Protein AF-A0AAU0MMC9-F1 (afdb_monomer_lite)

Secondary structure (DSSP, 8-state):
--SSHHHHHHHHHHHHHHHHHHHHHHHHHHHHH--TTHHHHHHHHHHHHHHHHHHHHHHHHHHHHHHHTHHHHHHHHHHHHHHHHHHHHHH---SS-GGGPPPP-HHHHHHHHHHHTT-HHHHHHHHHHHHHHHTTS-PPPPS--TTPEEEEEE-S-TTHHHHHHHHHHHHHHHH---EEEEEE-S-TTSPPPHHHHHHHHHH-SEEEEEEE-SHHHHHHHHHHHHHHHHTT--EEEEEEGGGHHHHHHHHHHTT-TT---EEEPSPSTTS-HHHHHHHHHHHHHHHHHHHT-----

Sequence (297 aa):
MAPNLHLMVFGRVLQGLGTAAGVVVVRAIVADVGVGPQIPRAYSLLIGTLAVGPLLASLSGTVLLQASGWHAILVGTVVASAGYLVLSLLAIPESLPPERRAPFRLFAMVSAYGRLLRDPVYVAFVLTMAFVFAGLTISPRPVTLTGLTVGLLDNTKPNSTLLLDEIAADLARDYGIGEVKHYVKDYFGTPVKDELFRQIVSEVDIVITAVGDCGSCSAATVADGIMFERAGIPAVSITSNSFAMSGQAMASVQGFPGFQFVMVQHPVASLDAEHIRGRADQAVPEALRILGVTETV

InterPro domains:
  IPR036259 MFS transporter superfamily [SSF103473] (2-137)
  IPR049831 UGSC-motif contining selenoprotein [NF041046] (147-291)
  IPR057767 UGSC-like domain [PF24696] (136-292)

Structure (mmCIF, N/CA/C/O backbone):
data_AF-A0AAU0MMC9-F1
#
_entry.id   AF-A0AAU0MMC9-F1
#
loop_
_atom_site.group_PDB
_atom_site.id
_atom_site.type_symbol
_atom_site.label_atom_id
_atom_site.label_alt_id
_atom_site.label_comp_id
_atom_site.label_asym_id
_atom_site.label_entity_id
_atom_site.label_seq_id
_atom_site.pdbx_PDB_ins_code
_atom_site.Cartn_x
_atom_site.Cartn_y
_atom_site.Cartn_z
_atom_site.occupancy
_atom_site.B_iso_or_equiv
_atom_site.auth_seq_id
_atom_site.auth_comp_id
_atom_site.auth_asym_id
_atom_site.auth_atom_id
_atom_site.pdbx_PDB_model_num
ATOM 1 N N . MET A 1 1 ? 0.067 28.122 -27.079 1.00 56.59 1 MET A N 1
ATOM 2 C CA . MET A 1 1 ? -0.924 27.826 -26.019 1.00 56.59 1 MET A CA 1
ATOM 3 C C . MET A 1 1 ? -1.955 26.864 -26.585 1.00 56.59 1 MET A C 1
ATOM 5 O O . MET A 1 1 ? -2.304 27.022 -27.747 1.00 56.59 1 MET A O 1
ATOM 9 N N . ALA A 1 2 ? -2.390 25.860 -25.820 1.00 70.00 2 ALA A N 1
ATOM 10 C CA . ALA A 1 2 ? -3.467 24.967 -26.245 1.00 70.00 2 ALA A CA 1
ATOM 11 C C . ALA A 1 2 ? -4.816 25.631 -25.911 1.00 70.00 2 ALA A C 1
ATOM 13 O O . ALA A 1 2 ? -5.077 25.856 -24.733 1.00 70.00 2 ALA A O 1
ATOM 14 N N . PRO A 1 3 ? -5.654 25.983 -26.903 1.00 79.19 3 PRO A N 1
ATOM 15 C CA . PRO A 1 3 ? -6.898 26.712 -26.658 1.00 79.19 3 PRO A CA 1
ATOM 16 C C . PRO A 1 3 ? -8.021 25.814 -26.115 1.00 79.19 3 PRO A C 1
ATOM 18 O O . PRO A 1 3 ? -9.076 26.314 -25.745 1.00 79.19 3 PRO A O 1
ATOM 21 N N . ASN A 1 4 ? -7.822 24.491 -26.081 1.00 88.94 4 ASN A N 1
ATOM 22 C CA . ASN A 1 4 ? -8.784 23.525 -25.561 1.00 88.94 4 ASN A CA 1
ATOM 23 C C . ASN A 1 4 ? -8.085 22.284 -24.974 1.00 88.94 4 ASN A C 1
ATOM 25 O O . ASN A 1 4 ? -6.922 21.994 -25.274 1.00 88.94 4 ASN A O 1
ATOM 29 N N . LEU A 1 5 ? -8.825 21.542 -24.143 1.00 87.81 5 LEU A N 1
ATOM 30 C CA . LEU A 1 5 ? -8.353 20.339 -23.453 1.00 87.81 5 LEU A CA 1
ATOM 31 C C . LEU A 1 5 ? -7.911 19.236 -24.427 1.00 87.81 5 LEU A C 1
ATOM 33 O O . LEU A 1 5 ? -6.904 18.576 -24.182 1.00 87.81 5 LEU A O 1
ATOM 37 N N . HIS A 1 6 ? -8.613 19.058 -25.548 1.00 91.44 6 HIS A N 1
ATOM 38 C CA . HIS A 1 6 ? -8.291 18.017 -26.528 1.00 91.44 6 HIS A CA 1
ATOM 39 C C . HIS A 1 6 ? -6.883 18.182 -27.108 1.00 91.44 6 HIS A C 1
ATOM 41 O O . HIS A 1 6 ? -6.137 17.207 -27.187 1.00 91.44 6 HIS A O 1
ATOM 47 N N . LEU A 1 7 ? -6.479 19.413 -27.443 1.00 89.69 7 LEU A N 1
ATOM 48 C CA . LEU A 1 7 ? -5.129 19.678 -27.938 1.00 89.69 7 LEU A CA 1
ATOM 49 C C . LEU A 1 7 ? -4.066 19.459 -26.850 1.00 89.69 7 LEU A C 1
ATOM 51 O O . LEU A 1 7 ? -2.967 18.990 -27.147 1.00 89.69 7 LEU A O 1
ATOM 55 N N . MET A 1 8 ? -4.391 19.748 -25.586 1.00 85.62 8 MET A N 1
ATOM 56 C CA . MET A 1 8 ? -3.502 19.468 -24.455 1.00 85.62 8 MET A CA 1
ATOM 57 C C . MET A 1 8 ? -3.300 17.959 -24.257 1.00 85.62 8 MET A C 1
ATOM 59 O O . MET A 1 8 ? -2.163 17.512 -24.117 1.00 85.62 8 MET A O 1
ATOM 63 N N . VAL A 1 9 ? -4.377 17.170 -24.299 1.00 90.06 9 VAL A N 1
ATOM 64 C CA . VAL A 1 9 ? -4.322 15.701 -24.205 1.00 90.06 9 VAL A CA 1
ATOM 65 C C . VAL A 1 9 ? -3.535 15.118 -25.376 1.00 90.06 9 VAL A C 1
ATOM 67 O O . VAL A 1 9 ? -2.622 14.324 -25.162 1.00 90.06 9 VAL A O 1
ATOM 70 N N . PHE A 1 10 ? -3.814 15.562 -26.602 1.00 92.56 10 PHE A N 1
ATOM 71 C CA . PHE A 1 10 ? -3.069 15.136 -27.786 1.00 92.56 10 PHE A CA 1
ATOM 72 C C . PHE A 1 10 ? -1.565 15.424 -27.655 1.00 92.56 10 PHE A C 1
ATOM 74 O O . PHE A 1 10 ? -0.734 14.550 -27.902 1.00 92.56 10 PHE A O 1
ATOM 81 N N . GLY A 1 11 ? -1.198 16.617 -27.174 1.00 89.75 11 GLY A N 1
ATOM 82 C CA . GLY A 1 11 ? 0.196 16.967 -26.900 1.00 89.75 11 GLY A CA 1
ATOM 83 C C . GLY A 1 11 ? 0.857 16.057 -25.858 1.00 89.75 11 GLY A C 1
ATOM 84 O O . GLY A 1 11 ? 2.023 15.698 -26.013 1.00 89.75 11 GLY A O 1
ATOM 85 N N . ARG A 1 12 ? 0.122 15.628 -24.825 1.00 88.75 12 ARG A N 1
ATOM 86 C CA . ARG A 1 12 ? 0.619 14.669 -23.822 1.00 88.75 12 ARG A CA 1
ATOM 87 C C . ARG A 1 12 ? 0.838 13.277 -24.407 1.00 88.75 12 ARG A C 1
ATOM 89 O O . ARG A 1 12 ? 1.840 12.650 -24.078 1.00 88.75 12 ARG A O 1
ATOM 96 N N . VAL A 1 13 ? -0.039 12.824 -25.303 1.00 93.44 13 VAL A N 1
ATOM 97 C CA . VAL A 1 13 ? 0.143 11.555 -26.028 1.00 93.44 13 VAL A CA 1
ATOM 98 C C . VAL A 1 13 ? 1.432 11.592 -26.849 1.00 93.44 13 VAL A C 1
ATOM 100 O O . VAL A 1 13 ? 2.243 10.672 -26.755 1.00 93.44 13 VAL A O 1
ATOM 103 N N . LEU A 1 14 ? 1.673 12.676 -27.592 1.00 91.94 14 LEU A N 1
ATOM 104 C CA . LEU A 1 14 ? 2.907 12.835 -28.369 1.00 91.94 14 LEU A CA 1
ATOM 105 C C . LEU A 1 14 ? 4.163 12.863 -27.487 1.00 91.94 14 LEU A C 1
ATOM 107 O O . LEU A 1 14 ? 5.159 12.226 -27.827 1.00 91.94 14 LEU A O 1
ATOM 111 N N . GLN A 1 15 ? 4.115 13.551 -26.343 1.00 89.81 15 GLN A N 1
ATOM 112 C CA . GLN A 1 15 ? 5.215 13.542 -25.370 1.00 89.81 15 GLN A CA 1
ATOM 113 C C . GLN A 1 15 ? 5.493 12.121 -24.861 1.00 89.81 15 GLN A C 1
ATOM 115 O O . GLN A 1 15 ? 6.645 11.692 -24.852 1.00 89.81 15 GLN A O 1
ATOM 120 N N . GLY A 1 16 ? 4.443 11.370 -24.514 1.00 89.50 16 GLY A N 1
ATOM 121 C CA . GLY A 1 16 ? 4.560 9.983 -24.067 1.00 89.50 16 GLY A CA 1
ATOM 122 C C . GLY A 1 16 ? 5.186 9.063 -25.119 1.00 89.50 16 GLY A C 1
ATOM 123 O O . GLY A 1 16 ? 6.071 8.274 -24.792 1.00 89.50 16 GLY A O 1
ATOM 124 N N . LEU A 1 17 ? 4.794 9.205 -26.391 1.00 93.19 17 LEU A N 1
ATOM 125 C CA . LEU A 1 17 ? 5.396 8.456 -27.501 1.00 93.19 17 LEU A CA 1
ATOM 126 C C . LEU A 1 17 ? 6.894 8.754 -27.650 1.00 93.19 17 LEU A C 1
ATOM 128 O O . LEU A 1 17 ? 7.687 7.827 -27.817 1.00 93.19 17 LEU A O 1
ATOM 132 N N . GLY A 1 18 ? 7.292 10.025 -27.542 1.00 89.06 18 GLY A N 1
ATOM 133 C CA . GLY A 1 18 ? 8.700 10.426 -27.585 1.00 89.06 18 GLY A CA 1
ATOM 134 C C . GLY A 1 18 ? 9.520 9.806 -26.450 1.00 89.06 18 GLY A C 1
ATOM 135 O O . GLY A 1 18 ? 10.594 9.252 -26.688 1.00 89.06 18 GLY A O 1
ATOM 136 N N . THR A 1 19 ? 8.990 9.823 -25.223 1.00 87.62 19 THR A N 1
ATOM 137 C CA . THR A 1 19 ? 9.636 9.185 -24.067 1.00 87.62 19 THR A CA 1
ATOM 138 C C . THR A 1 19 ? 9.775 7.673 -24.256 1.00 87.62 19 THR A C 1
ATOM 140 O O . THR A 1 19 ? 10.846 7.123 -23.997 1.00 87.62 19 THR A O 1
ATOM 143 N N . ALA A 1 20 ? 8.733 7.001 -24.755 1.00 88.88 20 ALA A N 1
ATOM 144 C CA . ALA A 1 20 ? 8.770 5.564 -25.022 1.00 88.88 20 ALA A CA 1
ATOM 145 C C . ALA A 1 20 ? 9.827 5.204 -26.079 1.00 88.88 20 ALA A C 1
ATOM 147 O O . ALA A 1 20 ? 10.612 4.275 -25.875 1.00 88.88 20 ALA A O 1
ATOM 148 N N . ALA A 1 21 ? 9.899 5.970 -27.172 1.00 89.38 21 ALA A N 1
ATOM 149 C CA . ALA A 1 21 ? 10.904 5.778 -28.214 1.00 89.38 21 ALA A CA 1
ATOM 150 C C . ALA A 1 21 ? 12.332 5.930 -27.666 1.00 89.38 21 ALA A C 1
ATOM 152 O O . ALA A 1 21 ? 13.187 5.090 -27.947 1.00 89.38 21 ALA A O 1
ATOM 153 N N . GLY A 1 22 ? 12.581 6.942 -26.827 1.00 87.69 22 GLY A N 1
ATOM 154 C CA . GLY A 1 22 ? 13.896 7.177 -26.225 1.00 87.69 22 GLY A CA 1
ATOM 155 C C . GLY A 1 22 ? 14.414 5.983 -25.416 1.00 87.69 22 GLY A C 1
ATOM 156 O O . GLY A 1 22 ? 15.559 5.569 -25.593 1.00 87.69 22 GLY A O 1
ATOM 157 N N . VAL A 1 23 ? 13.565 5.370 -24.584 1.00 85.81 23 VAL A N 1
ATOM 158 C CA . VAL A 1 23 ? 13.946 4.196 -23.771 1.00 85.81 23 VAL A CA 1
ATOM 159 C C . VAL A 1 23 ? 14.344 3.006 -24.648 1.00 85.81 23 VAL A C 1
ATOM 161 O O . VAL A 1 23 ? 15.305 2.301 -24.334 1.00 85.81 23 VAL A O 1
ATOM 164 N N . VAL A 1 24 ? 13.623 2.781 -25.749 1.00 87.69 24 VAL A N 1
ATOM 165 C CA . VAL A 1 24 ? 13.908 1.682 -26.683 1.00 87.69 24 VAL A CA 1
ATOM 166 C C . VAL A 1 24 ? 15.212 1.936 -27.436 1.00 87.69 24 VAL A C 1
ATOM 168 O O . VAL A 1 24 ? 16.063 1.048 -27.484 1.00 87.69 24 VAL A O 1
ATOM 171 N N . VAL A 1 25 ? 15.402 3.147 -27.966 1.00 88.62 25 VAL A N 1
ATOM 172 C CA . VAL A 1 25 ? 16.598 3.518 -28.740 1.00 88.62 25 VAL A CA 1
ATOM 173 C C . VAL A 1 25 ? 17.863 3.409 -27.892 1.00 88.62 25 VAL A C 1
ATOM 175 O O . VAL A 1 25 ? 18.837 2.813 -28.335 1.00 88.62 25 VAL A O 1
ATOM 178 N N . VAL A 1 26 ? 17.851 3.898 -26.649 1.00 88.38 26 VAL A N 1
ATOM 179 C CA . VAL A 1 26 ? 19.026 3.815 -25.763 1.00 88.38 26 VAL A CA 1
ATOM 180 C C . VAL A 1 26 ? 19.441 2.361 -25.506 1.00 88.38 26 VAL A C 1
ATOM 182 O O . VAL A 1 26 ? 20.627 2.040 -25.542 1.00 88.38 26 VAL A O 1
ATOM 185 N N . ARG A 1 27 ? 18.478 1.456 -25.291 1.00 86.88 27 ARG A N 1
ATOM 186 C CA . ARG A 1 27 ? 18.765 0.024 -25.099 1.00 86.88 27 ARG A CA 1
ATOM 187 C C . ARG A 1 27 ? 19.253 -0.648 -26.381 1.00 86.88 27 ARG A C 1
ATOM 189 O O . ARG A 1 27 ? 20.123 -1.511 -26.299 1.00 86.88 27 ARG A O 1
ATOM 196 N N . ALA A 1 28 ? 18.728 -0.240 -27.536 1.00 87.12 28 ALA A N 1
ATOM 197 C CA . ALA A 1 28 ? 19.200 -0.708 -28.836 1.00 87.12 28 ALA A CA 1
ATOM 198 C C . ALA A 1 28 ? 20.665 -0.306 -29.070 1.00 87.12 28 ALA A C 1
ATOM 200 O O . ALA A 1 28 ? 21.479 -1.174 -29.352 1.00 87.12 28 ALA A O 1
ATOM 201 N N . ILE A 1 29 ? 21.033 0.954 -28.805 1.00 88.12 29 ILE A N 1
ATOM 202 C CA . ILE A 1 29 ? 22.425 1.431 -28.906 1.00 88.12 29 ILE A CA 1
ATOM 203 C C . ILE A 1 29 ? 23.362 0.596 -28.018 1.00 88.12 29 ILE A C 1
ATOM 205 O O . ILE A 1 29 ? 24.436 0.186 -28.456 1.00 88.12 29 ILE A O 1
ATOM 209 N N . VAL A 1 30 ? 22.964 0.301 -26.773 1.00 87.25 30 VAL A N 1
ATOM 210 C CA . VAL A 1 30 ? 23.764 -0.551 -25.872 1.00 87.25 30 VAL A CA 1
ATOM 211 C C . VAL A 1 30 ? 23.900 -1.977 -26.410 1.00 87.25 30 VAL A C 1
ATOM 213 O O . VAL A 1 30 ? 24.967 -2.571 -26.266 1.00 87.25 30 VAL A O 1
ATOM 216 N N . ALA A 1 31 ? 22.853 -2.530 -27.024 1.00 83.19 31 ALA A N 1
ATOM 217 C CA . ALA A 1 31 ? 22.905 -3.848 -27.652 1.00 83.19 31 ALA A CA 1
ATOM 218 C C . ALA A 1 31 ? 23.778 -3.865 -28.923 1.00 83.19 31 ALA A C 1
ATOM 220 O O . ALA A 1 31 ? 24.445 -4.866 -29.173 1.00 83.19 31 ALA A O 1
ATOM 221 N N . ASP A 1 32 ? 23.812 -2.766 -29.681 1.00 85.06 32 ASP A N 1
ATOM 222 C CA . ASP A 1 32 ? 24.594 -2.638 -30.916 1.00 85.06 32 ASP A CA 1
ATOM 223 C C . ASP A 1 32 ? 26.103 -2.490 -30.648 1.00 85.06 32 ASP A C 1
ATOM 225 O O . ASP A 1 32 ? 26.931 -3.036 -31.384 1.00 85.06 32 ASP A O 1
ATOM 229 N N . VAL A 1 33 ? 26.468 -1.748 -29.594 1.00 81.31 33 VAL A N 1
ATOM 230 C CA . VAL A 1 33 ? 27.865 -1.398 -29.264 1.00 81.31 33 VAL A CA 1
ATOM 231 C C . VAL A 1 33 ? 28.465 -2.312 -28.192 1.00 81.31 33 VAL A C 1
ATOM 233 O O . VAL A 1 33 ? 29.681 -2.499 -28.136 1.00 81.31 33 VAL A O 1
ATOM 236 N N . GLY A 1 34 ? 27.639 -2.869 -27.309 1.00 77.38 34 GLY A N 1
ATOM 237 C CA . GLY A 1 34 ? 28.106 -3.596 -26.137 1.00 77.38 34 GLY A CA 1
ATOM 238 C C . GLY A 1 34 ? 28.796 -4.915 -26.484 1.00 77.38 34 GLY A C 1
ATOM 239 O O . GLY A 1 34 ? 28.237 -5.768 -27.167 1.00 77.38 34 GLY A O 1
ATOM 240 N N . VAL A 1 35 ? 30.000 -5.125 -25.941 1.00 75.12 35 VAL A N 1
ATOM 241 C CA . VAL A 1 35 ? 30.740 -6.389 -26.071 1.00 75.12 35 VAL A CA 1
ATOM 242 C C . VAL A 1 35 ? 31.030 -6.971 -24.688 1.00 75.12 35 VAL A C 1
ATOM 244 O O . VAL A 1 35 ? 31.612 -6.319 -23.816 1.00 75.12 35 VAL A O 1
ATOM 247 N N . GLY A 1 36 ? 30.618 -8.224 -24.480 1.00 78.38 36 GLY A N 1
ATOM 248 C CA . GLY A 1 36 ? 30.902 -8.994 -23.268 1.00 78.38 36 GLY A CA 1
ATOM 249 C C . GLY A 1 36 ? 30.447 -8.292 -21.972 1.00 78.38 36 GLY A C 1
ATOM 250 O O . GLY A 1 36 ? 29.298 -7.856 -21.880 1.00 78.38 36 GLY A O 1
ATOM 251 N N . PRO A 1 37 ? 31.313 -8.158 -20.949 1.00 77.62 37 PRO A N 1
ATOM 252 C CA . PRO A 1 37 ? 30.931 -7.663 -19.621 1.00 77.62 37 PRO A CA 1
ATOM 253 C C . PRO A 1 37 ? 30.574 -6.165 -19.570 1.00 77.62 37 PRO A C 1
ATOM 255 O O . PRO A 1 37 ? 30.185 -5.664 -18.514 1.00 77.62 37 PRO A O 1
ATOM 258 N N . GLN A 1 38 ? 30.689 -5.432 -20.682 1.00 79.69 38 GLN A N 1
ATOM 259 C CA . GLN A 1 38 ? 30.298 -4.021 -20.763 1.00 79.69 38 GLN A CA 1
ATOM 260 C C . GLN A 1 38 ? 28.773 -3.836 -20.829 1.00 79.69 38 GLN A C 1
ATOM 262 O O . GLN A 1 38 ? 28.261 -2.856 -20.289 1.00 79.69 38 GLN A O 1
ATOM 267 N N . ILE A 1 39 ? 28.043 -4.798 -21.409 1.00 81.25 39 ILE A N 1
ATOM 268 C CA . ILE A 1 39 ? 26.575 -4.771 -21.533 1.00 81.25 39 ILE A CA 1
ATOM 269 C C . ILE A 1 39 ? 25.891 -4.651 -20.158 1.00 81.25 39 ILE A C 1
ATOM 271 O O . ILE A 1 39 ? 25.158 -3.682 -19.949 1.00 81.25 39 ILE A O 1
ATOM 275 N N . PRO A 1 40 ? 26.129 -5.555 -19.181 1.00 81.50 40 PRO A N 1
ATOM 276 C CA . PRO A 1 40 ? 25.469 -5.461 -17.881 1.00 81.50 40 PRO A CA 1
ATOM 277 C C . PRO A 1 40 ? 25.838 -4.181 -17.121 1.00 81.50 40 PRO A C 1
ATOM 279 O O . PRO A 1 40 ? 24.970 -3.599 -16.482 1.00 81.50 40 PRO A O 1
ATOM 282 N N . ARG A 1 41 ? 27.078 -3.678 -17.244 1.00 82.25 41 ARG A N 1
ATOM 283 C CA . ARG A 1 41 ? 27.494 -2.406 -16.619 1.00 82.25 41 ARG A CA 1
ATOM 284 C C . ARG A 1 41 ? 26.728 -1.210 -17.180 1.00 82.25 41 ARG A C 1
ATOM 286 O O . ARG A 1 41 ? 26.278 -0.363 -16.412 1.00 82.25 41 ARG A O 1
ATOM 293 N N . ALA A 1 42 ? 26.551 -1.156 -18.500 1.00 84.94 42 ALA A N 1
ATOM 294 C CA . ALA A 1 42 ? 25.749 -0.122 -19.145 1.00 84.94 42 ALA A CA 1
ATOM 295 C C . ALA A 1 42 ? 24.286 -0.190 -18.681 1.00 84.94 42 ALA A C 1
ATOM 297 O O . ALA A 1 42 ? 23.717 0.829 -18.296 1.00 84.94 42 ALA A O 1
ATOM 298 N N . TYR A 1 43 ? 23.699 -1.390 -18.617 1.00 84.00 43 TYR A N 1
ATOM 299 C CA . TYR A 1 43 ? 22.349 -1.571 -18.079 1.00 84.00 43 TYR A CA 1
ATOM 300 C C . TYR A 1 43 ? 22.232 -1.152 -16.607 1.00 84.00 43 TYR A C 1
ATOM 302 O O . TYR A 1 43 ? 21.255 -0.493 -16.255 1.00 84.00 43 TYR A O 1
ATOM 310 N N . SER A 1 44 ? 23.219 -1.449 -15.756 1.00 85.12 44 SER A N 1
ATOM 311 C CA . SER A 1 44 ? 23.233 -0.986 -14.361 1.00 85.12 44 SER A CA 1
ATOM 312 C C . SER A 1 44 ? 23.248 0.539 -14.253 1.00 85.12 44 SER A C 1
ATOM 314 O O . SER A 1 44 ? 22.519 1.089 -13.432 1.00 85.12 44 SER A O 1
ATOM 316 N N . LEU A 1 45 ? 24.019 1.235 -15.096 1.00 87.06 45 LEU A N 1
ATOM 317 C CA . LEU A 1 45 ? 24.028 2.702 -15.138 1.00 87.06 45 LEU A CA 1
ATOM 318 C C . LEU A 1 45 ? 22.676 3.261 -15.604 1.00 87.06 45 LEU A C 1
ATOM 320 O O . LEU A 1 45 ? 22.131 4.167 -14.971 1.00 87.06 45 LEU A O 1
ATOM 324 N N . LEU A 1 46 ? 22.088 2.685 -16.657 1.00 88.19 46 LEU A N 1
ATOM 325 C CA . LEU A 1 46 ? 20.763 3.082 -17.143 1.00 88.19 46 LEU A CA 1
ATOM 326 C C . LEU A 1 46 ? 19.685 2.917 -16.062 1.00 88.19 46 LEU A C 1
ATOM 328 O O . LEU A 1 46 ? 18.892 3.832 -15.835 1.00 88.19 46 LEU A O 1
ATOM 332 N N . ILE A 1 47 ? 19.683 1.784 -15.355 1.00 83.94 47 ILE A N 1
ATOM 333 C CA . ILE A 1 47 ? 18.757 1.517 -14.245 1.00 83.94 47 ILE A CA 1
ATOM 334 C C . ILE A 1 47 ? 19.027 2.458 -13.064 1.00 83.94 47 ILE A C 1
ATOM 336 O O . ILE A 1 47 ? 18.085 2.992 -12.485 1.00 83.94 47 ILE A O 1
ATOM 340 N N . GLY A 1 48 ? 20.291 2.737 -12.739 1.00 84.94 48 GLY A N 1
ATOM 341 C CA . GLY A 1 48 ? 20.643 3.705 -11.697 1.00 84.94 48 GLY A CA 1
ATOM 342 C C . GLY A 1 48 ? 20.092 5.104 -11.987 1.00 84.94 48 GLY A C 1
ATOM 343 O O . GLY A 1 48 ? 19.593 5.781 -11.090 1.00 84.94 48 GLY A O 1
ATOM 344 N N . THR A 1 49 ? 20.085 5.512 -13.257 1.00 85.00 49 THR A N 1
ATOM 345 C CA . THR A 1 49 ? 19.542 6.818 -13.661 1.00 85.00 49 THR A CA 1
ATOM 346 C C . THR A 1 49 ? 18.023 6.894 -13.461 1.00 85.00 49 THR A C 1
ATOM 348 O O . THR A 1 49 ? 17.507 7.936 -13.059 1.00 85.00 49 THR A O 1
ATOM 351 N N . LEU A 1 50 ? 17.301 5.783 -13.668 1.00 81.19 50 LEU A N 1
ATOM 352 C CA . LEU A 1 50 ? 15.859 5.684 -13.402 1.00 81.19 50 LEU A CA 1
ATOM 353 C C . LEU A 1 50 ? 15.521 5.885 -11.917 1.00 81.19 50 LEU A C 1
ATOM 355 O O . LEU A 1 50 ? 14.481 6.464 -11.617 1.00 81.19 50 LEU A O 1
ATOM 359 N N . ALA A 1 51 ? 16.393 5.464 -10.996 1.00 78.94 51 ALA A N 1
ATOM 360 C CA . ALA A 1 51 ? 16.184 5.659 -9.559 1.00 78.94 51 ALA A CA 1
ATOM 361 C C . ALA A 1 51 ? 16.353 7.128 -9.129 1.00 78.94 51 ALA A C 1
ATOM 363 O O . ALA A 1 51 ? 15.617 7.625 -8.279 1.00 78.94 51 ALA A O 1
ATOM 364 N N . VAL A 1 52 ? 17.305 7.842 -9.735 1.00 86.88 52 VAL A N 1
ATOM 365 C CA . VAL A 1 52 ? 17.610 9.246 -9.401 1.00 86.88 52 VAL A CA 1
ATOM 366 C C . VAL A 1 52 ? 16.687 10.227 -10.141 1.00 86.88 52 VAL A C 1
ATOM 368 O O . VAL A 1 52 ? 16.422 11.329 -9.655 1.00 86.88 52 VAL A O 1
ATOM 371 N N . GLY A 1 53 ? 16.154 9.825 -11.298 1.00 85.81 53 GLY A N 1
ATOM 372 C CA . GLY A 1 53 ? 15.311 10.651 -12.165 1.00 85.81 53 GLY A CA 1
ATOM 373 C C . GLY A 1 53 ? 14.138 11.343 -11.455 1.00 85.81 53 GLY A C 1
ATOM 374 O O . GLY A 1 53 ? 14.042 12.566 -11.557 1.00 85.81 53 GLY A O 1
ATOM 375 N N . PRO A 1 54 ? 13.273 10.628 -10.706 1.00 84.06 54 PRO A N 1
ATOM 376 C CA . PRO A 1 54 ? 12.130 11.233 -10.017 1.00 84.06 54 PRO A CA 1
ATOM 377 C C . PRO A 1 54 ? 12.518 12.310 -8.998 1.00 84.06 54 PRO A C 1
ATOM 379 O O . PRO A 1 54 ? 11.831 13.325 -8.893 1.00 84.06 54 PRO A O 1
ATOM 382 N N . LEU A 1 55 ? 13.636 12.132 -8.286 1.00 88.12 55 LEU A N 1
ATOM 383 C CA . LEU A 1 55 ? 14.149 13.115 -7.324 1.00 88.12 55 LEU A CA 1
ATOM 384 C C . LEU A 1 55 ? 14.551 14.413 -8.032 1.00 88.12 55 LEU A C 1
ATOM 386 O O . LEU A 1 55 ? 14.084 15.493 -7.669 1.00 88.12 55 LEU A O 1
ATOM 390 N N . LEU A 1 56 ? 15.363 14.305 -9.088 1.00 87.25 56 LEU A N 1
ATOM 391 C CA . LEU A 1 56 ? 15.798 15.463 -9.875 1.00 87.25 56 LEU A CA 1
ATOM 392 C C . LEU A 1 56 ? 14.623 16.148 -10.579 1.00 87.25 56 LEU A C 1
ATOM 394 O O . LEU A 1 56 ? 14.553 17.378 -10.603 1.00 87.25 56 LEU A O 1
ATOM 398 N N . ALA A 1 57 ? 13.679 15.370 -11.112 1.00 84.38 57 ALA A N 1
ATOM 399 C CA . ALA A 1 57 ? 12.469 15.883 -11.746 1.00 84.38 57 ALA A CA 1
ATOM 400 C C . ALA A 1 57 ? 11.577 16.640 -10.751 1.00 84.38 57 ALA A C 1
ATOM 402 O O . ALA A 1 57 ? 11.079 17.714 -11.076 1.00 84.38 57 ALA A O 1
ATOM 403 N N . SER A 1 58 ? 11.416 16.132 -9.525 1.00 87.50 58 SER A N 1
ATOM 404 C CA . SER A 1 58 ? 10.593 16.773 -8.488 1.00 87.50 58 SER A CA 1
ATOM 405 C C . SER A 1 58 ? 11.209 18.087 -8.004 1.00 87.50 58 SER A C 1
ATOM 407 O O . SER A 1 58 ? 10.513 19.098 -7.886 1.00 87.50 58 SER A O 1
ATOM 409 N N . LEU A 1 59 ? 12.528 18.104 -7.785 1.00 88.88 59 LEU A N 1
ATOM 410 C CA . LEU A 1 59 ? 13.259 19.303 -7.366 1.00 88.88 59 LEU A CA 1
ATOM 411 C C . LEU A 1 59 ? 13.231 20.386 -8.451 1.00 88.88 59 LEU A C 1
ATOM 413 O O . LEU A 1 59 ? 12.828 21.519 -8.190 1.00 88.88 59 LEU A O 1
ATOM 417 N N . SER A 1 60 ? 13.602 20.030 -9.684 1.00 86.38 60 SER A N 1
ATOM 418 C CA . SER A 1 60 ? 13.586 20.970 -10.813 1.00 86.38 60 SER A CA 1
ATOM 419 C C . SER A 1 60 ? 12.168 21.435 -11.158 1.00 86.38 60 SER A C 1
ATOM 421 O O . SER A 1 60 ? 11.955 22.622 -11.403 1.00 86.38 60 SER A O 1
ATOM 423 N N . GLY A 1 61 ? 11.183 20.536 -11.098 1.00 85.88 61 GLY A N 1
ATOM 424 C CA . GLY A 1 61 ? 9.773 20.847 -11.317 1.00 85.88 61 GLY A CA 1
ATOM 425 C C . GLY A 1 61 ? 9.230 21.854 -10.307 1.00 85.88 61 GLY A C 1
ATOM 426 O O . GLY A 1 61 ? 8.546 22.792 -10.708 1.00 85.88 61 GLY A O 1
ATOM 427 N N . THR A 1 62 ? 9.590 21.720 -9.026 1.00 87.25 62 THR A N 1
ATOM 428 C CA . THR A 1 62 ? 9.174 22.660 -7.970 1.00 87.25 62 THR A CA 1
ATOM 429 C C . THR A 1 62 ? 9.720 24.066 -8.221 1.00 87.25 62 THR A C 1
ATOM 431 O O . THR A 1 62 ? 8.964 25.036 -8.180 1.00 87.25 62 THR A O 1
ATOM 434 N N . VAL A 1 63 ? 11.009 24.185 -8.555 1.00 89.38 63 VAL A N 1
ATOM 435 C CA . VAL A 1 63 ? 11.648 25.481 -8.850 1.00 89.38 63 VAL A CA 1
ATOM 436 C C . VAL A 1 63 ? 11.024 26.140 -10.085 1.00 89.38 63 VAL A C 1
ATOM 438 O O . VAL A 1 63 ? 10.676 27.319 -10.053 1.00 89.38 63 VAL A O 1
ATOM 441 N N . LEU A 1 64 ? 10.832 25.380 -11.168 1.00 88.06 64 LEU A N 1
ATOM 442 C CA . LEU A 1 64 ? 10.223 25.887 -12.402 1.00 88.06 64 LEU A CA 1
ATOM 443 C C . LEU A 1 64 ? 8.764 26.310 -12.193 1.00 88.06 64 LEU A C 1
ATOM 445 O O . LEU A 1 64 ? 8.339 27.333 -12.733 1.00 88.06 64 LEU A O 1
ATOM 449 N N . LEU A 1 65 ? 8.010 25.559 -11.386 1.00 89.50 65 LEU A N 1
ATOM 450 C CA . LEU A 1 65 ? 6.625 25.881 -11.053 1.00 89.50 65 LEU A CA 1
ATOM 451 C C . LEU A 1 65 ? 6.518 27.223 -10.316 1.00 89.50 65 LEU A C 1
ATOM 453 O O . LEU A 1 65 ? 5.626 28.008 -10.629 1.00 89.50 65 LEU A O 1
ATOM 457 N N . GLN A 1 66 ? 7.428 27.506 -9.379 1.00 86.75 66 GLN A N 1
ATOM 458 C CA . GLN A 1 66 ? 7.438 28.768 -8.628 1.00 86.75 66 GLN A CA 1
ATOM 459 C C . GLN A 1 66 ? 7.827 29.987 -9.479 1.00 86.75 66 GLN A C 1
ATOM 461 O O . GLN A 1 66 ? 7.449 31.103 -9.136 1.00 86.75 66 GLN A O 1
ATOM 466 N N . ALA A 1 67 ? 8.543 29.793 -10.591 1.00 84.50 67 ALA A N 1
ATOM 467 C CA . ALA A 1 67 ? 8.983 30.890 -11.452 1.00 84.50 67 ALA A CA 1
ATOM 468 C C . ALA A 1 67 ? 7.854 31.463 -12.329 1.00 84.50 67 ALA A C 1
ATOM 470 O O . ALA A 1 67 ? 7.625 32.671 -12.334 1.00 84.50 67 ALA A O 1
ATOM 471 N N . SER A 1 68 ? 7.150 30.623 -13.097 1.00 83.75 68 SER A N 1
ATOM 472 C CA . SER A 1 68 ? 6.062 31.081 -13.987 1.00 83.75 68 SER A CA 1
ATOM 473 C C . SER A 1 68 ? 4.928 30.064 -14.166 1.00 83.75 68 SER A C 1
ATOM 475 O O . SER A 1 68 ? 4.184 30.081 -15.153 1.00 83.75 68 SER A O 1
ATOM 477 N N . GLY A 1 69 ? 4.765 29.167 -13.191 1.00 86.44 69 GLY A N 1
ATOM 478 C CA . GLY A 1 69 ? 3.730 28.142 -13.196 1.00 86.44 69 GLY A CA 1
ATOM 479 C C . GLY A 1 69 ? 4.032 26.984 -14.150 1.00 86.44 69 GLY A C 1
ATOM 480 O O . GLY A 1 69 ? 5.170 26.696 -14.514 1.00 86.44 69 GLY A O 1
ATOM 481 N N . TRP A 1 70 ? 2.984 26.278 -14.567 1.00 85.06 70 TRP A N 1
ATOM 482 C CA . TRP A 1 70 ? 3.111 25.036 -15.339 1.00 85.06 70 TRP A CA 1
ATOM 483 C C . TRP A 1 70 ? 3.705 25.224 -16.747 1.00 85.06 70 TRP A C 1
ATOM 485 O O . TRP A 1 70 ? 4.253 24.279 -17.314 1.00 85.06 70 TRP A O 1
ATOM 495 N N . HIS A 1 71 ? 3.633 26.433 -17.315 1.00 87.06 71 HIS A N 1
ATOM 496 C CA . HIS A 1 71 ? 4.229 26.736 -18.618 1.00 87.06 71 HIS A CA 1
ATOM 497 C C . HIS A 1 71 ? 5.762 26.660 -18.579 1.00 87.06 71 HIS A C 1
ATOM 499 O O . HIS A 1 71 ? 6.359 26.145 -19.526 1.00 87.06 71 HIS A O 1
ATOM 505 N N . ALA A 1 72 ? 6.396 27.096 -17.482 1.00 87.56 72 ALA A N 1
ATOM 506 C CA . ALA A 1 72 ? 7.844 26.972 -17.295 1.00 87.56 72 ALA A CA 1
ATOM 507 C C . ALA A 1 72 ? 8.301 25.511 -17.302 1.00 87.56 72 ALA A C 1
ATOM 509 O O . ALA A 1 72 ? 9.344 25.204 -17.872 1.00 87.56 72 ALA A O 1
ATOM 510 N N . ILE A 1 73 ? 7.501 24.599 -16.743 1.00 89.56 73 ILE A N 1
AT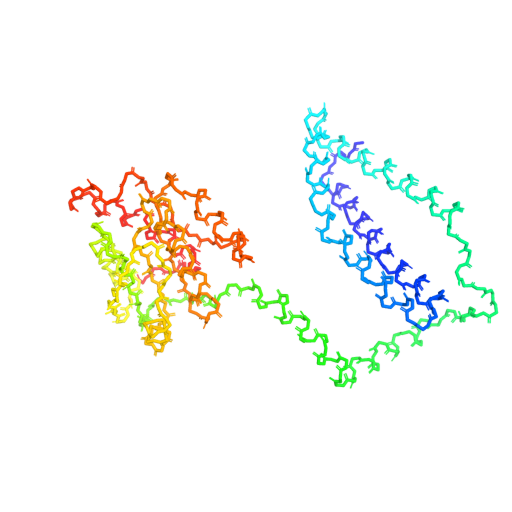OM 511 C CA . ILE A 1 73 ? 7.801 23.161 -16.761 1.00 89.56 73 ILE A CA 1
ATOM 512 C C . ILE A 1 73 ? 7.831 22.643 -18.204 1.00 89.56 73 ILE A C 1
ATOM 514 O O . ILE A 1 73 ? 8.753 21.925 -18.592 1.00 89.56 73 ILE A O 1
ATOM 518 N N . LEU A 1 74 ? 6.854 23.035 -19.029 1.00 87.94 74 LEU A N 1
ATOM 519 C CA . LEU A 1 74 ? 6.792 22.599 -20.427 1.00 87.94 74 LEU A CA 1
ATOM 520 C C . LEU A 1 74 ? 7.950 23.155 -21.256 1.00 87.94 74 LEU A C 1
ATOM 522 O O . LEU A 1 74 ? 8.588 22.401 -21.988 1.00 87.94 74 LEU A O 1
ATOM 526 N N . VAL A 1 75 ? 8.250 24.448 -21.120 1.00 89.88 75 VAL A N 1
ATOM 527 C CA . VAL A 1 75 ? 9.381 25.073 -21.822 1.00 89.88 75 VAL A CA 1
ATOM 528 C C . VAL A 1 75 ? 10.702 24.464 -21.357 1.00 89.88 75 VAL A C 1
ATOM 530 O O . VAL A 1 75 ? 11.528 24.102 -22.190 1.00 89.88 75 VAL A O 1
ATOM 533 N N . GLY A 1 76 ? 10.881 24.275 -20.048 1.00 90.06 76 GLY A N 1
ATOM 534 C CA . GLY A 1 76 ? 12.066 23.633 -19.481 1.00 90.06 76 GLY A CA 1
ATOM 535 C C . GLY A 1 76 ? 12.274 22.218 -20.019 1.00 90.06 76 GLY A C 1
ATOM 536 O O . GLY A 1 76 ? 13.388 21.866 -20.395 1.00 90.06 76 GLY A O 1
ATOM 537 N N . THR A 1 77 ? 11.196 21.441 -20.158 1.00 89.38 77 THR A N 1
ATOM 538 C CA . THR A 1 77 ? 11.256 20.100 -20.761 1.00 89.38 77 THR A CA 1
ATOM 539 C C . THR A 1 77 ? 11.719 20.164 -22.218 1.00 89.38 77 THR A C 1
ATOM 541 O O . THR A 1 77 ? 12.598 19.404 -22.608 1.00 89.38 77 THR A O 1
ATOM 544 N N . VAL A 1 78 ? 11.194 21.103 -23.016 1.00 91.12 78 VAL A N 1
ATOM 545 C CA . VAL A 1 78 ? 11.609 21.289 -24.419 1.00 91.12 78 VAL A CA 1
ATOM 546 C C . VAL A 1 78 ? 13.086 21.671 -24.517 1.00 91.12 78 VAL A C 1
ATOM 548 O O . VAL A 1 78 ? 13.812 21.080 -25.314 1.00 91.12 78 VAL A O 1
ATOM 551 N N . VAL A 1 79 ? 13.543 22.620 -23.697 1.00 93.19 79 VAL A N 1
ATOM 552 C CA . VAL A 1 79 ? 14.948 23.058 -23.670 1.00 93.19 79 VAL A CA 1
ATOM 553 C C . VAL A 1 79 ? 15.869 21.901 -23.282 1.00 93.19 79 VAL A C 1
ATOM 555 O O . VAL A 1 79 ? 16.872 21.668 -23.955 1.00 93.19 79 VAL A O 1
ATOM 558 N N . ALA A 1 80 ? 15.508 21.131 -22.253 1.00 90.94 80 ALA A N 1
ATOM 559 C CA . ALA A 1 80 ? 16.270 19.958 -21.841 1.00 90.94 80 ALA A CA 1
ATOM 560 C C . ALA A 1 80 ? 16.318 18.896 -22.950 1.00 90.94 80 ALA A C 1
ATOM 562 O O . ALA A 1 80 ? 17.398 18.425 -23.300 1.00 90.94 80 ALA A O 1
ATOM 563 N N . SER A 1 81 ? 15.177 18.556 -23.562 1.00 90.94 81 SER A N 1
ATOM 564 C CA . SER A 1 81 ? 15.114 17.597 -24.673 1.00 90.94 81 SER A CA 1
ATOM 565 C C . SER A 1 81 ? 15.929 18.044 -25.887 1.00 90.94 81 SER A C 1
ATOM 567 O O . SER A 1 81 ? 16.623 17.222 -26.479 1.00 90.94 81 SER A O 1
ATOM 569 N N . ALA A 1 82 ? 15.898 19.332 -26.239 1.00 93.94 82 ALA A N 1
ATOM 570 C CA . ALA A 1 82 ? 16.724 19.880 -27.312 1.00 93.94 82 ALA A CA 1
ATOM 571 C C . ALA A 1 82 ? 18.220 19.790 -26.974 1.00 93.94 82 ALA A C 1
ATOM 573 O O . ALA A 1 82 ? 19.013 19.382 -27.819 1.00 93.94 82 ALA A O 1
ATOM 574 N N . GLY A 1 83 ? 18.603 20.094 -25.730 1.00 94.56 83 GLY A N 1
ATOM 575 C CA . GLY A 1 83 ? 19.975 19.925 -25.249 1.00 94.56 83 GLY A CA 1
ATOM 576 C C . GLY A 1 83 ? 20.449 18.473 -25.327 1.00 94.56 83 GLY A C 1
ATOM 577 O O . GLY A 1 83 ? 21.533 18.211 -25.844 1.00 94.56 83 GLY A O 1
ATOM 578 N N . TYR A 1 84 ? 19.621 17.517 -24.895 1.00 90.38 84 TYR A N 1
ATOM 579 C CA . TYR A 1 84 ? 19.926 16.089 -25.012 1.00 90.38 84 TYR A CA 1
ATOM 580 C C . TYR A 1 84 ? 20.038 15.627 -26.462 1.00 90.38 84 TYR A C 1
ATOM 582 O O . TYR A 1 84 ? 20.906 14.813 -26.759 1.00 90.38 84 TYR A O 1
ATOM 590 N N . LEU A 1 85 ? 19.201 16.149 -27.362 1.00 90.81 85 LEU A N 1
ATOM 591 C CA . LEU A 1 85 ? 19.284 15.851 -28.790 1.00 90.81 85 LEU A CA 1
ATOM 592 C C . LEU A 1 85 ? 20.585 16.383 -29.400 1.00 90.81 85 LEU A C 1
ATOM 594 O O . LEU A 1 85 ? 21.257 15.674 -30.138 1.00 90.81 85 LEU A O 1
ATOM 598 N N . VAL A 1 86 ? 20.972 17.620 -29.086 1.00 94.56 86 VAL A N 1
ATOM 599 C CA . VAL A 1 86 ? 22.246 18.177 -29.562 1.00 94.56 86 VAL A CA 1
ATOM 600 C C . VAL A 1 86 ? 23.413 17.361 -29.014 1.00 94.56 86 VAL A C 1
ATOM 602 O O . VAL A 1 86 ? 24.307 16.985 -29.767 1.00 94.56 86 VAL A O 1
ATOM 605 N N . LEU A 1 87 ? 23.389 17.029 -27.723 1.00 92.62 87 LEU A N 1
ATOM 606 C CA . LEU A 1 87 ? 24.428 16.212 -27.110 1.00 92.62 87 LEU A CA 1
ATOM 607 C C . LEU A 1 87 ? 24.500 14.818 -27.741 1.00 92.62 87 LEU A C 1
ATOM 609 O O . LEU A 1 87 ? 25.600 14.336 -27.993 1.00 92.62 87 LEU A O 1
ATOM 613 N N . SER A 1 88 ? 23.364 14.178 -28.031 1.00 88.12 88 SER A N 1
ATOM 614 C CA . SER A 1 88 ? 23.351 12.854 -28.653 1.00 88.12 88 SER A CA 1
ATOM 615 C C . SER A 1 88 ? 23.899 12.887 -30.077 1.00 88.12 88 SER A C 1
ATOM 617 O O . SER A 1 88 ? 24.709 12.033 -30.418 1.00 88.12 88 SER A O 1
ATOM 619 N N . LEU A 1 89 ? 23.545 13.902 -30.870 1.00 88.50 89 LEU A N 1
ATOM 620 C CA . LEU A 1 89 ? 24.070 14.087 -32.227 1.00 88.50 89 LEU A CA 1
ATOM 621 C C . LEU A 1 89 ? 25.588 14.316 -32.254 1.00 88.50 89 LEU A C 1
ATOM 623 O O . LEU A 1 89 ? 26.239 13.949 -33.228 1.00 88.50 89 LEU A O 1
ATOM 627 N N . LEU A 1 90 ? 26.147 14.931 -31.209 1.00 91.19 90 LEU A N 1
ATOM 628 C CA . LEU A 1 90 ? 27.579 15.229 -31.125 1.00 91.19 90 LEU A CA 1
ATOM 629 C C . LEU A 1 90 ? 28.395 14.103 -30.478 1.00 91.19 90 LEU A C 1
ATOM 631 O O . LEU A 1 90 ? 29.545 13.894 -30.854 1.00 91.19 90 LEU A O 1
ATOM 635 N N . ALA A 1 91 ? 27.834 13.410 -29.484 1.00 87.81 91 ALA A N 1
ATOM 636 C CA . ALA A 1 91 ? 28.571 12.464 -28.647 1.00 87.81 91 ALA A CA 1
ATOM 637 C C . ALA A 1 91 ? 28.348 10.993 -29.022 1.00 87.81 91 ALA A C 1
ATOM 639 O O . ALA A 1 91 ? 29.191 10.161 -28.685 1.00 87.81 91 ALA A O 1
ATOM 640 N N . ILE A 1 92 ? 27.232 10.650 -29.676 1.00 84.38 92 ILE A N 1
ATOM 641 C CA . ILE A 1 92 ? 26.899 9.264 -30.024 1.00 84.38 92 ILE A CA 1
ATOM 642 C C . ILE A 1 92 ? 27.258 9.028 -31.498 1.00 84.38 92 ILE A C 1
ATOM 644 O O . ILE A 1 92 ? 26.542 9.507 -32.379 1.00 84.38 92 ILE A O 1
ATOM 648 N N . PRO A 1 93 ? 28.352 8.300 -31.796 1.00 79.50 93 PRO A N 1
ATOM 649 C CA . PRO A 1 93 ? 28.640 7.887 -33.164 1.00 79.50 93 PRO A CA 1
ATOM 650 C C . PRO A 1 93 ? 27.575 6.894 -33.652 1.00 79.50 93 PRO A C 1
ATOM 652 O O . PRO A 1 93 ? 26.929 6.229 -32.843 1.00 79.50 93 PRO A O 1
ATOM 655 N N . GLU A 1 94 ? 27.417 6.771 -34.974 1.00 82.50 94 GLU A N 1
ATOM 656 C CA . GLU A 1 94 ? 26.521 5.784 -35.597 1.00 82.50 94 GLU A CA 1
ATOM 657 C C . GLU A 1 94 ? 26.760 4.387 -34.999 1.00 82.50 94 GLU A C 1
ATOM 659 O O . GLU A 1 94 ? 27.833 3.801 -35.173 1.00 82.50 94 GLU A O 1
ATOM 664 N N . SER A 1 95 ? 25.770 3.878 -34.257 1.00 82.38 95 SER A N 1
ATOM 665 C CA . SER A 1 95 ? 25.886 2.633 -33.494 1.00 82.38 95 SER A CA 1
ATOM 666 C C . SER A 1 95 ? 25.750 1.402 -34.379 1.00 82.38 95 SER A C 1
ATOM 668 O O . SER A 1 95 ? 26.289 0.348 -34.035 1.00 82.38 95 SER A O 1
ATOM 670 N N . LEU A 1 96 ? 25.073 1.528 -35.528 1.00 82.50 96 LEU A N 1
ATOM 671 C CA . LEU A 1 96 ? 24.794 0.413 -36.424 1.00 82.50 96 LEU A CA 1
ATOM 672 C C . LEU A 1 96 ? 25.347 0.666 -37.843 1.00 82.50 96 LEU A C 1
ATOM 674 O O . LEU A 1 96 ? 24.680 1.292 -38.685 1.00 82.50 96 LEU A O 1
ATOM 678 N N . PRO A 1 97 ? 26.546 0.125 -38.146 1.00 80.12 97 PRO A N 1
ATOM 679 C CA . PRO A 1 97 ? 27.152 0.209 -39.470 1.00 80.12 97 PRO A CA 1
ATOM 680 C C . PRO A 1 97 ? 26.229 -0.345 -40.569 1.00 80.12 97 PRO A C 1
ATOM 682 O O . PRO A 1 97 ? 25.492 -1.305 -40.306 1.00 80.12 97 PRO A O 1
ATOM 685 N N . PRO A 1 98 ? 26.260 0.210 -41.798 1.00 79.12 98 PRO A N 1
ATOM 686 C CA . PRO A 1 98 ? 25.408 -0.219 -42.911 1.00 79.12 98 PRO A CA 1
ATOM 687 C C . PRO A 1 98 ? 25.412 -1.729 -43.166 1.00 79.12 98 PRO A C 1
ATOM 689 O O . PRO A 1 98 ? 24.382 -2.295 -43.524 1.00 79.12 98 PRO A O 1
ATOM 692 N N . GLU A 1 99 ? 26.539 -2.393 -42.917 1.00 80.44 99 GLU A N 1
ATOM 693 C CA . GLU A 1 99 ? 26.751 -3.821 -43.160 1.00 80.44 99 GLU A CA 1
ATOM 694 C C . GLU A 1 99 ? 25.979 -4.714 -42.179 1.00 80.44 99 GLU A C 1
ATOM 696 O O . GLU A 1 99 ? 25.719 -5.879 -42.475 1.00 80.44 99 GLU A O 1
ATOM 701 N N . ARG A 1 100 ? 25.598 -4.184 -41.010 1.00 77.56 100 ARG A N 1
ATOM 702 C CA . ARG A 1 100 ? 24.833 -4.907 -39.979 1.00 77.56 100 ARG A CA 1
ATOM 703 C C . ARG A 1 100 ? 23.337 -4.590 -40.017 1.00 77.56 100 ARG A C 1
ATOM 705 O O . ARG A 1 100 ? 22.579 -5.126 -39.209 1.00 77.56 100 ARG A O 1
ATOM 712 N N . ARG A 1 101 ? 22.889 -3.723 -40.935 1.00 80.81 101 ARG A N 1
ATOM 713 C CA . ARG A 1 101 ? 21.485 -3.303 -41.031 1.00 80.81 101 ARG A CA 1
ATOM 714 C C . ARG A 1 101 ? 20.634 -4.419 -41.628 1.00 80.81 101 ARG A C 1
ATOM 716 O O . ARG A 1 101 ? 20.803 -4.807 -42.781 1.00 80.81 101 ARG A O 1
ATOM 723 N N . ALA A 1 102 ? 19.673 -4.909 -40.853 1.00 76.69 102 ALA A N 1
ATOM 724 C CA . ALA A 1 102 ? 18.666 -5.828 -41.363 1.00 76.69 102 ALA A CA 1
ATOM 725 C C . ALA A 1 102 ? 17.605 -5.064 -42.184 1.00 76.69 102 ALA A C 1
ATOM 727 O O . ALA A 1 102 ? 17.180 -3.980 -41.776 1.00 76.69 102 ALA A O 1
ATOM 728 N N . PRO A 1 103 ? 17.122 -5.614 -43.315 1.00 78.75 103 PRO A N 1
ATOM 729 C CA . PRO A 1 103 ? 16.024 -5.008 -44.057 1.00 78.75 103 PRO A CA 1
ATOM 730 C C . PRO A 1 103 ? 14.749 -4.997 -43.205 1.00 78.75 103 PRO A C 1
ATOM 732 O O . PRO A 1 103 ? 14.410 -5.992 -42.558 1.00 78.75 103 PRO A O 1
ATOM 735 N N . PHE A 1 104 ? 14.016 -3.881 -43.229 1.00 80.81 104 PHE A N 1
ATOM 736 C CA . PHE A 1 104 ? 12.772 -3.748 -42.474 1.00 80.81 104 PHE A CA 1
ATOM 737 C C . PHE A 1 104 ? 11.711 -4.725 -42.998 1.00 80.81 104 PHE A C 1
ATOM 739 O O . PHE A 1 104 ? 11.280 -4.649 -44.149 1.00 80.81 104 PHE A O 1
ATOM 746 N N . ARG A 1 105 ? 11.283 -5.664 -42.147 1.00 87.56 105 ARG A N 1
ATOM 747 C CA . ARG A 1 105 ? 10.287 -6.694 -42.479 1.00 87.56 105 ARG A CA 1
ATOM 748 C C . ARG A 1 105 ? 9.261 -6.806 -41.355 1.00 87.56 105 ARG A C 1
ATOM 750 O O . ARG A 1 105 ? 9.425 -7.608 -40.438 1.00 87.56 105 ARG A O 1
ATOM 757 N N . LEU A 1 106 ? 8.178 -6.032 -41.451 1.00 86.56 106 LEU A N 1
ATOM 758 C CA . LEU A 1 106 ? 7.132 -5.959 -40.421 1.00 86.56 106 LEU A CA 1
ATOM 759 C C . LEU A 1 106 ? 6.571 -7.342 -40.039 1.00 86.56 106 LEU A C 1
ATOM 761 O O . LEU A 1 106 ? 6.483 -7.676 -38.861 1.00 86.56 106 LEU A O 1
ATOM 765 N N . PHE A 1 107 ? 6.282 -8.194 -41.026 1.00 88.75 107 PHE A N 1
ATOM 766 C CA . PHE A 1 107 ? 5.794 -9.559 -40.785 1.00 88.75 107 PHE A CA 1
ATOM 767 C C . PHE A 1 107 ? 6.808 -10.451 -40.045 1.00 88.75 107 PHE A C 1
ATOM 769 O O . PHE A 1 107 ? 6.426 -11.290 -39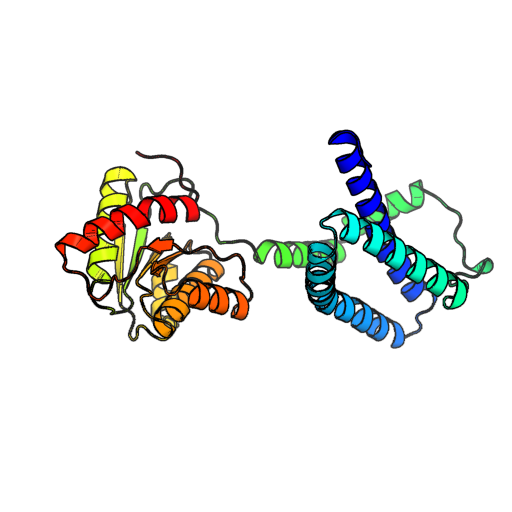.226 1.00 88.75 107 PHE A O 1
ATOM 776 N N . ALA A 1 108 ? 8.110 -10.263 -40.280 1.00 86.19 108 ALA A N 1
ATOM 777 C CA . ALA A 1 108 ? 9.149 -10.996 -39.558 1.00 86.19 108 ALA A CA 1
ATOM 778 C C . ALA A 1 108 ? 9.244 -10.536 -38.092 1.00 86.19 108 ALA A C 1
ATOM 780 O O . ALA A 1 108 ? 9.433 -11.358 -37.199 1.00 86.19 108 ALA A O 1
ATOM 781 N N . MET A 1 109 ? 9.038 -9.242 -37.835 1.00 87.56 109 MET A N 1
ATOM 782 C CA . MET A 1 109 ? 8.995 -8.676 -36.485 1.00 87.56 109 MET A CA 1
ATOM 783 C C . MET A 1 109 ? 7.777 -9.181 -35.698 1.00 87.56 109 MET A C 1
ATOM 785 O O . MET A 1 109 ? 7.931 -9.701 -34.595 1.00 87.56 109 MET A O 1
ATOM 789 N N . VAL A 1 110 ? 6.574 -9.119 -36.280 1.00 90.75 110 VAL A N 1
ATOM 790 C CA . VAL A 1 110 ? 5.344 -9.617 -35.632 1.00 90.75 110 VAL A CA 1
ATOM 791 C C . VAL A 1 110 ? 5.432 -11.121 -35.351 1.00 90.75 110 VAL A C 1
ATOM 793 O O . VAL A 1 110 ? 5.089 -11.573 -34.259 1.00 90.75 110 VAL A O 1
ATOM 796 N N . SER A 1 111 ? 5.957 -11.911 -36.293 1.00 89.62 111 SER A N 1
ATOM 797 C CA . SER A 1 111 ? 6.154 -13.350 -36.070 1.00 89.62 111 SER A CA 1
ATOM 798 C C . SER A 1 111 ? 7.239 -13.659 -35.029 1.00 89.62 111 SER A C 1
ATOM 800 O O . SER A 1 111 ? 7.147 -14.675 -34.340 1.00 89.62 111 SER A O 1
ATOM 802 N N . ALA A 1 112 ? 8.247 -12.797 -34.853 1.00 87.62 112 ALA A N 1
ATOM 803 C CA . ALA A 1 112 ? 9.207 -12.906 -33.756 1.00 87.62 112 ALA A CA 1
ATOM 804 C C . ALA A 1 112 ? 8.543 -12.674 -32.389 1.00 87.62 112 ALA A C 1
ATOM 806 O O . ALA A 1 112 ? 8.705 -13.515 -31.507 1.00 87.62 112 ALA A O 1
ATOM 807 N N . TYR A 1 113 ? 7.718 -11.631 -32.230 1.00 89.44 113 TYR A N 1
ATOM 808 C CA . TYR A 1 113 ? 6.934 -11.432 -30.999 1.00 89.44 113 TYR A CA 1
ATOM 809 C C . TYR A 1 113 ? 6.031 -12.630 -30.693 1.00 89.44 113 TYR A C 1
ATOM 811 O O . TYR A 1 113 ? 5.996 -13.110 -29.563 1.00 89.44 113 TYR A O 1
ATOM 819 N N . GLY A 1 114 ? 5.356 -13.171 -31.713 1.00 90.75 114 GLY A N 1
ATOM 820 C CA . GLY A 1 114 ? 4.526 -14.365 -31.563 1.00 90.75 114 GLY A CA 1
ATOM 821 C C . GLY A 1 114 ? 5.306 -15.624 -31.167 1.00 90.75 114 GLY A C 1
ATOM 822 O O . GLY A 1 114 ? 4.713 -16.535 -30.593 1.00 90.75 114 GLY A O 1
ATOM 823 N N . ARG A 1 115 ? 6.609 -15.706 -31.465 1.00 91.00 115 ARG A N 1
ATOM 824 C CA . ARG A 1 115 ? 7.483 -16.790 -30.987 1.00 91.00 115 ARG A CA 1
ATOM 825 C C . ARG A 1 115 ? 7.918 -16.567 -29.542 1.00 91.00 115 ARG A C 1
ATOM 827 O O . ARG A 1 115 ? 7.821 -17.504 -28.764 1.00 91.00 115 ARG A O 1
ATOM 834 N N . LEU A 1 116 ? 8.304 -15.342 -29.172 1.00 91.38 116 LEU A N 1
ATOM 835 C CA . LEU A 1 116 ? 8.650 -14.996 -27.786 1.00 91.38 116 LEU A CA 1
ATOM 836 C C . LEU A 1 116 ? 7.490 -15.288 -26.827 1.00 91.38 116 LEU A C 1
ATOM 838 O O . LEU A 1 116 ? 7.688 -15.925 -25.805 1.00 91.38 116 LEU A O 1
ATOM 842 N N . LEU A 1 117 ? 6.263 -14.903 -27.187 1.00 91.81 117 LEU A N 1
ATOM 843 C CA . LEU A 1 117 ? 5.079 -15.160 -26.355 1.00 91.81 117 LEU A CA 1
ATOM 844 C C . LEU A 1 117 ? 4.710 -16.647 -26.224 1.00 91.81 117 LEU A C 1
ATOM 846 O O . LEU A 1 117 ? 3.886 -16.994 -25.386 1.00 91.81 117 LEU A O 1
ATOM 850 N N . ARG A 1 118 ? 5.286 -17.523 -27.053 1.00 93.25 118 ARG A N 1
ATOM 851 C CA . ARG A 1 118 ? 5.124 -18.980 -26.946 1.00 93.25 118 ARG A CA 1
ATOM 852 C C . ARG A 1 118 ? 6.267 -19.645 -26.184 1.00 93.25 118 ARG A C 1
ATOM 854 O O . ARG A 1 118 ? 6.157 -20.827 -25.877 1.00 93.25 118 ARG A O 1
ATOM 861 N N . ASP A 1 119 ? 7.346 -18.919 -25.901 1.00 94.81 119 ASP A N 1
ATOM 862 C CA . ASP A 1 119 ? 8.462 -19.420 -25.108 1.00 94.81 119 ASP A CA 1
ATOM 863 C C . ASP A 1 119 ? 8.090 -19.357 -23.613 1.00 94.81 119 ASP A C 1
ATOM 865 O O . ASP A 1 119 ? 7.923 -18.260 -23.065 1.00 94.81 119 ASP A O 1
ATOM 869 N N . PRO A 1 120 ? 7.951 -20.509 -22.931 1.00 91.38 120 PRO A N 1
ATOM 870 C CA . PRO A 1 120 ? 7.521 -20.545 -21.538 1.00 91.38 120 PRO A CA 1
ATOM 871 C C . PRO A 1 120 ? 8.515 -19.861 -20.593 1.00 91.38 120 PRO A C 1
ATOM 873 O O . PRO A 1 120 ? 8.095 -19.318 -19.575 1.00 91.38 120 PRO A O 1
ATOM 876 N N . VAL A 1 121 ? 9.812 -19.839 -20.921 1.00 93.38 121 VAL A N 1
ATOM 877 C CA . VAL A 1 121 ? 10.834 -19.179 -20.096 1.00 93.38 121 VAL A CA 1
ATOM 878 C C . VAL A 1 121 ? 10.675 -17.665 -20.188 1.00 93.38 121 VAL A C 1
ATOM 880 O O . VAL A 1 121 ? 10.662 -16.980 -19.166 1.00 93.38 121 VAL A O 1
ATOM 883 N N . TYR A 1 122 ? 10.493 -17.136 -21.400 1.00 91.31 122 TYR A N 1
ATOM 884 C CA . TYR A 1 122 ? 10.226 -15.712 -21.603 1.00 91.31 122 TYR A CA 1
ATOM 885 C C . TYR A 1 122 ? 8.937 -15.280 -20.899 1.00 91.31 122 TYR A C 1
ATOM 887 O O . TYR A 1 122 ? 8.933 -14.289 -20.167 1.00 91.31 122 TYR A O 1
ATOM 895 N N . VAL A 1 123 ? 7.857 -16.046 -21.079 1.00 93.50 123 VAL A N 1
ATOM 896 C CA . VAL A 1 123 ? 6.568 -15.767 -20.437 1.00 93.50 123 VAL A CA 1
ATOM 897 C C . VAL A 1 123 ? 6.697 -15.806 -18.917 1.00 93.50 123 VAL A C 1
ATOM 899 O O . VAL A 1 123 ? 6.188 -14.901 -18.263 1.00 93.50 123 VAL A O 1
ATOM 902 N N . ALA A 1 124 ? 7.425 -16.771 -18.348 1.00 90.69 124 ALA A N 1
ATOM 903 C CA . ALA A 1 124 ? 7.677 -16.821 -16.910 1.00 90.69 124 ALA A CA 1
ATOM 904 C C . ALA A 1 124 ? 8.370 -15.546 -16.407 1.00 90.69 124 ALA A C 1
ATOM 906 O O . ALA A 1 124 ? 7.881 -14.936 -15.463 1.00 90.69 124 ALA A O 1
ATOM 907 N N . PHE A 1 125 ? 9.435 -15.076 -17.069 1.00 88.56 125 PHE A N 1
ATOM 908 C CA . PHE A 1 125 ? 10.106 -13.827 -16.681 1.00 88.56 125 PHE A CA 1
ATOM 909 C C . PHE A 1 125 ? 9.200 -12.597 -16.792 1.00 88.56 125 PHE A C 1
ATOM 911 O O . PHE A 1 125 ? 9.202 -11.749 -15.896 1.00 88.56 125 PHE A O 1
ATOM 918 N N . VAL A 1 126 ? 8.419 -12.489 -17.871 1.00 89.75 126 VAL A N 1
ATOM 919 C CA . VAL A 1 126 ? 7.461 -11.389 -18.057 1.00 89.75 126 VAL A CA 1
ATOM 920 C C . VAL A 1 126 ? 6.394 -11.415 -16.966 1.00 89.75 126 VAL A C 1
ATOM 922 O O . VAL A 1 126 ? 6.107 -10.371 -16.384 1.00 89.75 126 VAL A O 1
ATOM 925 N N . LEU A 1 127 ? 5.848 -12.591 -16.651 1.00 87.00 127 LEU A N 1
ATOM 926 C CA . LEU A 1 127 ? 4.856 -12.763 -15.594 1.00 87.00 127 LEU A CA 1
ATOM 927 C C . LEU A 1 127 ? 5.443 -12.459 -14.221 1.00 87.00 127 LEU A C 1
ATOM 929 O O . LEU A 1 127 ? 4.826 -11.714 -13.475 1.00 87.00 127 LEU A O 1
ATOM 933 N N . THR A 1 128 ? 6.637 -12.952 -13.886 1.00 85.31 128 THR A N 1
ATOM 934 C CA . THR A 1 128 ? 7.302 -12.613 -12.620 1.00 85.31 128 THR A CA 1
ATOM 935 C C . THR A 1 128 ? 7.481 -11.107 -12.490 1.00 85.31 128 THR A C 1
ATOM 937 O O . THR A 1 128 ? 7.142 -10.549 -11.454 1.00 85.31 128 THR A O 1
ATOM 940 N N . MET A 1 129 ? 7.947 -10.424 -13.538 1.00 79.31 129 MET A N 1
ATOM 941 C CA . MET A 1 129 ? 8.090 -8.969 -13.499 1.00 79.31 129 MET A CA 1
ATOM 942 C C . MET A 1 129 ? 6.725 -8.280 -13.343 1.00 79.31 129 MET A C 1
ATOM 944 O O . MET A 1 129 ? 6.584 -7.386 -12.513 1.00 79.31 129 MET A O 1
ATOM 948 N N . ALA A 1 130 ? 5.702 -8.729 -14.076 1.00 79.56 130 ALA A N 1
ATOM 949 C CA . ALA A 1 130 ? 4.340 -8.219 -13.947 1.00 79.56 130 ALA A CA 1
ATOM 950 C C . ALA A 1 130 ? 3.790 -8.415 -12.527 1.00 79.56 130 ALA A C 1
ATOM 952 O O . ALA A 1 130 ? 3.225 -7.481 -11.975 1.00 79.56 130 ALA A O 1
ATOM 953 N N . PHE A 1 131 ? 4.020 -9.574 -11.907 1.00 78.50 131 PHE A N 1
ATOM 954 C CA . PHE A 1 131 ? 3.626 -9.872 -10.531 1.00 78.50 131 PHE A CA 1
ATOM 955 C C . PHE A 1 131 ? 4.473 -9.160 -9.482 1.00 78.50 131 PHE A C 1
ATOM 957 O O . PHE A 1 131 ? 3.969 -8.922 -8.400 1.00 78.50 131 PHE A O 1
ATOM 964 N N . VAL A 1 132 ? 5.719 -8.776 -9.752 1.00 72.50 132 VAL A N 1
ATOM 965 C CA . VAL A 1 132 ? 6.483 -7.912 -8.834 1.00 72.50 132 VAL A CA 1
ATOM 966 C C . VAL A 1 132 ? 5.891 -6.504 -8.830 1.00 72.50 132 VAL A C 1
ATOM 968 O O . VAL A 1 132 ? 5.699 -5.922 -7.768 1.00 72.50 132 VAL A O 1
ATOM 971 N N . PHE A 1 133 ? 5.541 -5.970 -10.002 1.00 61.88 133 PHE A N 1
ATOM 972 C CA . PHE A 1 133 ? 4.881 -4.666 -10.096 1.00 61.88 133 PHE A CA 1
ATOM 973 C C . PHE A 1 133 ? 3.414 -4.702 -9.644 1.00 61.88 133 PHE A C 1
ATOM 975 O O . PHE A 1 133 ? 2.935 -3.717 -9.093 1.00 61.88 133 PHE A O 1
ATOM 982 N N . ALA A 1 134 ? 2.717 -5.825 -9.830 1.00 61.34 134 ALA A N 1
ATOM 983 C CA . ALA A 1 134 ? 1.363 -6.034 -9.327 1.00 61.34 134 ALA A CA 1
ATOM 984 C C . ALA A 1 134 ? 1.351 -6.430 -7.844 1.00 61.34 134 ALA A C 1
ATOM 986 O O . ALA A 1 134 ? 0.454 -6.039 -7.136 1.00 61.34 134 ALA A O 1
ATOM 987 N N . GLY A 1 135 ? 2.356 -7.122 -7.316 1.00 54.50 135 GLY A N 1
ATOM 988 C CA . GLY A 1 135 ? 2.482 -7.470 -5.892 1.00 54.50 135 GLY A CA 1
ATOM 989 C C . GLY A 1 135 ? 2.809 -6.271 -4.998 1.00 54.50 135 GLY A C 1
ATOM 990 O O . GLY A 1 135 ? 2.805 -6.387 -3.778 1.00 54.50 135 GLY A O 1
ATOM 991 N N . LEU A 1 136 ? 3.052 -5.102 -5.601 1.00 55.19 136 LEU A N 1
ATOM 992 C CA . LEU A 1 136 ? 2.985 -3.802 -4.931 1.00 55.19 136 LEU A CA 1
ATOM 993 C C . LEU A 1 136 ? 1.534 -3.335 -4.695 1.00 55.19 136 LEU A C 1
ATOM 995 O O . LEU A 1 136 ? 1.333 -2.248 -4.154 1.00 55.19 136 LEU A O 1
ATOM 999 N N . THR A 1 137 ? 0.521 -4.110 -5.102 1.00 56.97 137 THR A N 1
ATOM 1000 C CA . THR A 1 137 ? -0.883 -3.800 -4.832 1.00 56.97 137 THR A CA 1
ATOM 1001 C C . THR A 1 137 ? -1.335 -4.398 -3.506 1.00 56.97 137 THR A C 1
ATOM 1003 O O . THR A 1 137 ? -1.137 -5.580 -3.241 1.00 56.97 137 THR A O 1
ATOM 1006 N N . ILE A 1 138 ? -1.966 -3.522 -2.728 1.00 65.62 138 ILE A N 1
ATOM 1007 C CA . ILE A 1 138 ? -2.835 -3.726 -1.562 1.00 65.62 138 ILE A CA 1
ATOM 1008 C C . ILE A 1 138 ? -3.545 -5.099 -1.588 1.00 65.62 138 ILE A C 1
ATOM 1010 O O . ILE A 1 138 ? -3.979 -5.550 -2.650 1.00 65.62 138 ILE A O 1
ATOM 1014 N N . SER A 1 139 ? -3.698 -5.746 -0.428 1.00 80.81 139 SER A N 1
ATOM 1015 C CA . SER A 1 139 ? -4.414 -7.023 -0.306 1.00 80.81 139 SER A CA 1
ATOM 1016 C C . SER A 1 139 ? -5.851 -6.937 -0.853 1.00 80.81 139 SER A C 1
ATOM 1018 O O . SER A 1 139 ? -6.461 -5.857 -0.802 1.00 80.81 139 SER A O 1
ATOM 1020 N N . PRO A 1 140 ? -6.413 -8.045 -1.383 1.00 83.94 140 PRO A N 1
ATOM 1021 C CA . PRO A 1 140 ? -7.729 -8.041 -2.016 1.00 83.94 140 PRO A CA 1
ATOM 1022 C C . PRO A 1 140 ? -8.791 -7.410 -1.115 1.00 83.94 140 PRO A C 1
ATOM 1024 O O . PRO A 1 140 ? -9.026 -7.869 -0.004 1.00 83.94 140 PRO A O 1
ATOM 1027 N N . ARG A 1 141 ? -9.419 -6.330 -1.587 1.00 89.75 141 ARG A N 1
ATOM 1028 C CA . ARG A 1 141 ? -10.475 -5.648 -0.833 1.00 89.75 141 ARG A CA 1
ATOM 1029 C C . ARG A 1 141 ? -11.711 -6.552 -0.722 1.00 89.75 141 ARG A C 1
ATOM 1031 O O . ARG A 1 141 ? -12.102 -7.132 -1.740 1.00 89.75 141 ARG A O 1
ATOM 1038 N N . PRO A 1 142 ? -12.336 -6.673 0.462 1.00 87.94 142 PRO A N 1
ATOM 1039 C CA . PRO A 1 142 ? -13.595 -7.394 0.591 1.00 87.94 142 PRO A CA 1
ATOM 1040 C C . PRO A 1 142 ? -14.702 -6.674 -0.192 1.00 87.94 142 PRO A C 1
ATOM 1042 O O . PRO A 1 142 ? -14.772 -5.448 -0.202 1.00 87.94 142 PRO A O 1
ATOM 1045 N N . VAL A 1 143 ? -15.580 -7.440 -0.844 1.00 85.62 143 VAL A N 1
ATOM 1046 C CA . VAL A 1 143 ? -16.766 -6.886 -1.529 1.00 85.62 143 VAL A CA 1
ATOM 1047 C C . VAL A 1 143 ? -17.849 -6.508 -0.512 1.00 85.62 143 VAL A C 1
ATOM 1049 O O . VAL A 1 143 ? -18.517 -5.492 -0.663 1.00 85.62 143 VAL A O 1
ATOM 1052 N N . THR A 1 144 ? -17.983 -7.313 0.543 1.00 90.12 144 THR A N 1
ATOM 1053 C CA . THR A 1 144 ? -18.897 -7.109 1.670 1.00 90.12 144 THR A CA 1
ATOM 1054 C C . THR A 1 144 ? -18.199 -7.491 2.971 1.00 90.12 144 THR A C 1
ATOM 1056 O O . THR A 1 144 ? -17.281 -8.312 2.961 1.00 90.12 144 THR A O 1
ATOM 1059 N N . LEU A 1 145 ? -18.637 -6.904 4.085 1.00 92.06 145 LEU A N 1
ATOM 1060 C CA . LEU A 1 145 ? -18.206 -7.295 5.427 1.00 92.06 145 LEU A CA 1
ATOM 1061 C C . LEU A 1 145 ? -19.075 -8.401 6.032 1.00 92.06 145 LEU A C 1
ATOM 1063 O O . LEU A 1 145 ? -18.724 -8.946 7.078 1.00 92.06 145 LEU A O 1
ATOM 1067 N N . THR A 1 146 ? -20.190 -8.749 5.388 1.00 93.69 146 THR A N 1
ATOM 1068 C CA . THR A 1 146 ? -21.164 -9.678 5.954 1.00 93.69 146 THR A CA 1
ATOM 1069 C C . THR A 1 146 ? -20.554 -11.057 6.196 1.00 93.69 146 THR A C 1
ATOM 1071 O O . THR A 1 146 ? -20.061 -11.702 5.271 1.00 93.69 146 THR A O 1
ATOM 1074 N N . GLY A 1 147 ? -20.610 -11.521 7.445 1.00 92.69 147 GLY A N 1
ATOM 1075 C CA . GLY A 1 147 ? -20.093 -12.827 7.856 1.00 92.69 147 GLY A CA 1
ATOM 1076 C C . GLY A 1 147 ? -18.568 -12.927 7.978 1.00 92.69 147 GLY A C 1
ATOM 1077 O O . GLY A 1 147 ? -18.086 -14.004 8.315 1.00 92.69 147 GLY A O 1
ATOM 1078 N N . LEU A 1 148 ? -17.813 -11.846 7.740 1.00 96.12 148 LEU A N 1
ATOM 1079 C CA . LEU A 1 148 ? -16.354 -11.854 7.886 1.00 96.12 148 LEU A CA 1
ATOM 1080 C C . LEU A 1 148 ? -15.921 -11.853 9.355 1.00 96.12 148 LEU A C 1
ATOM 1082 O O . LEU A 1 148 ? -16.589 -11.278 10.218 1.00 96.12 148 LEU A O 1
ATOM 1086 N N . THR A 1 149 ? -14.761 -12.450 9.613 1.00 97.94 149 THR A N 1
ATOM 1087 C CA . THR A 1 149 ? -14.073 -12.406 10.903 1.00 97.94 149 THR A CA 1
ATOM 1088 C C . THR A 1 149 ? -13.167 -11.178 10.970 1.00 97.94 149 THR A C 1
ATOM 1090 O O . THR A 1 149 ? -12.209 -11.056 10.203 1.00 97.94 149 THR A O 1
ATOM 1093 N N . VAL A 1 150 ? -13.445 -10.268 11.902 1.00 97.81 150 VAL A N 1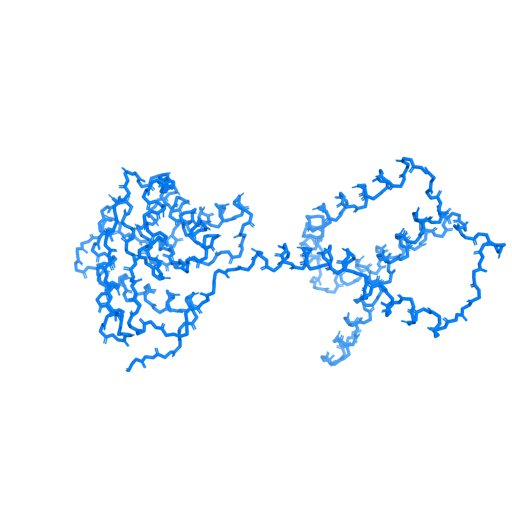
ATOM 1094 C CA . VAL A 1 150 ? -12.695 -9.021 12.097 1.00 97.81 150 VAL A CA 1
ATOM 1095 C C . VAL A 1 150 ? -11.731 -9.164 13.269 1.00 97.81 150 VAL A C 1
ATOM 1097 O O . VAL A 1 150 ? -12.143 -9.375 14.408 1.00 97.81 150 VAL A O 1
ATOM 1100 N N . GLY A 1 151 ? -10.437 -9.010 13.001 1.00 98.19 151 GLY A N 1
ATOM 1101 C CA . GLY A 1 151 ? -9.404 -8.914 14.026 1.00 98.19 151 GLY A CA 1
ATOM 1102 C C . GLY A 1 151 ? -9.257 -7.490 14.547 1.00 98.19 151 GLY A C 1
ATOM 1103 O O . GLY A 1 151 ? -8.961 -6.577 13.781 1.00 98.19 151 GLY A O 1
ATOM 1104 N N . LEU A 1 152 ? -9.395 -7.293 15.851 1.00 98.31 152 LEU A N 1
ATOM 1105 C CA . LEU A 1 152 ? -9.116 -6.030 16.526 1.00 98.31 152 LEU A CA 1
ATOM 1106 C C . LEU A 1 152 ? -7.757 -6.127 17.208 1.00 98.31 152 LEU A C 1
ATOM 1108 O O . LEU A 1 152 ? -7.594 -6.873 18.171 1.00 98.31 152 LEU A O 1
ATOM 1112 N N . LEU A 1 153 ? -6.773 -5.393 16.695 1.00 97.94 153 LEU A N 1
ATOM 1113 C CA . LEU A 1 153 ? -5.421 -5.368 17.242 1.00 97.94 153 LEU A CA 1
ATOM 1114 C C . LEU A 1 153 ? -5.223 -4.128 18.113 1.00 97.94 153 LEU A C 1
ATOM 1116 O O . LEU A 1 153 ? -4.896 -3.042 17.618 1.00 97.94 153 LEU A O 1
ATOM 1120 N N . ASP A 1 154 ? -5.375 -4.328 19.416 1.00 96.44 154 ASP A N 1
ATOM 1121 C CA . ASP A 1 154 ? -5.131 -3.331 20.444 1.00 96.44 154 ASP A CA 1
ATOM 1122 C C . ASP A 1 154 ? -3.629 -3.156 20.680 1.00 96.44 154 ASP A C 1
ATOM 1124 O O . ASP A 1 154 ? -2.904 -4.093 21.033 1.00 96.44 154 ASP A O 1
ATOM 1128 N N . ASN A 1 155 ? -3.146 -1.928 20.515 1.00 92.44 155 ASN A N 1
ATOM 1129 C CA . ASN A 1 155 ? -1.755 -1.607 20.762 1.00 92.44 155 ASN A CA 1
ATOM 1130 C C . ASN A 1 155 ? -1.407 -1.294 22.224 1.00 92.44 155 ASN A C 1
ATOM 1132 O O . ASN A 1 155 ? -0.269 -0.908 22.455 1.00 92.44 155 ASN A O 1
ATOM 1136 N N . THR A 1 156 ? -2.305 -1.487 23.196 1.00 92.44 156 THR A N 1
ATOM 1137 C CA . THR A 1 156 ? -2.177 -1.190 24.645 1.00 92.44 156 THR A CA 1
ATOM 1138 C C . THR A 1 156 ? -2.215 0.290 25.027 1.00 92.44 156 THR A C 1
ATOM 1140 O O . THR A 1 156 ? -1.974 0.644 26.185 1.00 92.44 156 THR A O 1
ATOM 1143 N N . LYS A 1 157 ? -2.507 1.197 24.087 1.00 91.31 157 LYS A N 1
ATOM 1144 C CA . LYS A 1 157 ? -2.725 2.603 24.441 1.00 91.31 157 LYS A CA 1
ATOM 1145 C C . LYS A 1 157 ? -4.043 2.774 25.199 1.00 91.31 157 LYS A C 1
ATOM 1147 O O . LYS A 1 157 ? -5.009 2.067 24.918 1.00 91.31 157 LYS A O 1
ATOM 1152 N N . PRO A 1 158 ? -4.121 3.759 26.111 1.00 90.88 158 PRO A N 1
ATOM 1153 C CA . PRO A 1 158 ? -5.397 4.147 26.694 1.00 90.88 158 PRO A CA 1
ATOM 1154 C C . PRO A 1 158 ? -6.441 4.396 25.599 1.00 90.88 158 PRO A C 1
ATOM 1156 O O . PRO A 1 158 ? -6.116 4.956 24.550 1.00 90.88 158 PRO A O 1
ATOM 1159 N N . ASN A 1 159 ? -7.674 3.955 25.846 1.00 93.50 159 ASN A N 1
ATOM 1160 C CA . ASN A 1 159 ? -8.823 4.044 24.937 1.00 93.50 159 ASN A CA 1
ATOM 1161 C C . ASN A 1 159 ? -8.715 3.276 23.608 1.00 93.50 159 ASN A C 1
ATOM 1163 O O . ASN A 1 159 ? -9.649 3.335 22.814 1.00 93.50 159 ASN A O 1
ATOM 1167 N N . SER A 1 160 ? -7.624 2.547 23.360 1.00 93.50 160 SER A N 1
ATOM 1168 C CA . SER A 1 160 ? -7.451 1.742 22.146 1.00 93.50 160 SER A CA 1
ATOM 1169 C C . SER A 1 160 ? -8.499 0.630 22.052 1.00 93.50 160 SER A C 1
ATOM 1171 O O . SER A 1 160 ? -9.228 0.580 21.065 1.00 93.50 160 SER A O 1
ATOM 1173 N N . THR A 1 161 ? -8.647 -0.182 23.109 1.00 95.50 161 THR A N 1
ATOM 1174 C CA . THR A 1 161 ? -9.683 -1.226 23.197 1.00 95.50 161 THR A CA 1
ATOM 1175 C C . THR A 1 161 ? -11.069 -0.637 22.968 1.00 95.50 161 THR A C 1
ATOM 1177 O O . THR A 1 161 ? -11.775 -1.056 22.065 1.00 95.50 161 THR A O 1
ATOM 1180 N N . LEU A 1 162 ? -11.415 0.417 23.717 1.00 94.88 162 LEU A N 1
ATOM 1181 C CA . LEU A 1 162 ? -12.734 1.043 23.639 1.00 94.88 162 LEU A CA 1
ATOM 1182 C C . LEU A 1 162 ? -13.039 1.569 22.229 1.00 94.88 162 LEU A C 1
ATOM 1184 O O . LEU A 1 162 ? -14.141 1.384 21.729 1.00 94.88 162 LEU A O 1
ATOM 1188 N N . LEU A 1 163 ? -12.066 2.202 21.567 1.00 96.00 163 LEU A N 1
ATOM 1189 C CA . LEU A 1 163 ? -12.239 2.682 20.198 1.00 96.00 163 LEU A CA 1
ATOM 1190 C C . LEU A 1 163 ? -12.471 1.528 19.215 1.00 96.00 163 LEU A C 1
ATOM 1192 O O . LEU A 1 163 ? -13.329 1.637 18.343 1.00 96.00 163 LEU A O 1
ATOM 1196 N N . LEU A 1 164 ? -11.696 0.448 19.334 1.00 97.25 164 LEU A N 1
ATOM 1197 C CA . LEU A 1 164 ? -11.830 -0.730 18.477 1.00 97.25 164 LEU A CA 1
ATOM 1198 C C . LEU A 1 164 ? -13.186 -1.414 18.677 1.00 97.25 164 LEU A C 1
ATOM 1200 O O . LEU A 1 164 ? -13.821 -1.787 17.692 1.00 97.25 164 LEU A O 1
ATOM 1204 N N . ASP A 1 165 ? -13.645 -1.515 19.922 1.00 96.69 165 ASP A N 1
ATOM 1205 C CA . ASP A 1 165 ? -14.923 -2.128 20.283 1.00 96.69 165 ASP A CA 1
ATOM 1206 C C . ASP A 1 165 ? -16.106 -1.323 19.726 1.00 96.69 165 ASP A C 1
ATOM 1208 O O . ASP A 1 165 ? -17.022 -1.901 19.143 1.00 96.69 165 ASP A O 1
ATOM 1212 N N . GLU A 1 166 ? -16.069 0.011 19.826 1.00 95.75 166 GLU A N 1
ATOM 1213 C CA . GLU A 1 166 ? -17.096 0.895 19.253 1.00 95.75 166 GLU A CA 1
ATOM 1214 C C . GLU A 1 166 ? -17.162 0.782 17.723 1.00 95.75 166 GLU A C 1
ATOM 1216 O O . GLU A 1 166 ? -18.248 0.700 17.145 1.00 95.75 166 GLU A O 1
ATOM 1221 N N . ILE A 1 167 ? -16.003 0.713 17.059 1.00 96.56 167 ILE A N 1
ATOM 1222 C CA . ILE A 1 167 ? -15.926 0.505 15.607 1.00 96.56 167 ILE A CA 1
ATOM 1223 C C . ILE A 1 167 ? -16.499 -0.864 15.236 1.00 96.56 167 ILE A C 1
ATOM 1225 O O . ILE A 1 167 ? -17.293 -0.965 14.304 1.00 96.56 167 ILE A O 1
ATOM 1229 N N . ALA A 1 168 ? -16.133 -1.925 15.955 1.00 96.56 168 ALA A N 1
ATOM 1230 C CA . ALA A 1 168 ? -16.645 -3.263 15.686 1.00 96.56 168 ALA A CA 1
ATOM 1231 C C . ALA A 1 168 ? -18.156 -3.367 15.923 1.00 96.56 168 ALA A C 1
ATOM 1233 O O . ALA A 1 168 ? -18.846 -4.014 15.137 1.00 96.56 168 ALA A O 1
ATOM 1234 N N . ALA A 1 169 ? -18.682 -2.690 16.947 1.00 95.50 169 ALA A N 1
ATOM 1235 C CA . ALA A 1 169 ? -20.116 -2.607 17.198 1.00 95.50 169 ALA A CA 1
ATOM 1236 C C . ALA A 1 169 ? -20.863 -1.945 16.028 1.00 95.50 169 ALA A C 1
ATOM 1238 O O . ALA A 1 169 ? -21.929 -2.420 15.635 1.00 95.50 169 ALA A O 1
ATOM 1239 N N . ASP A 1 170 ? -20.293 -0.897 15.430 1.00 94.12 170 ASP A N 1
ATOM 1240 C CA . ASP A 1 170 ? -20.862 -0.243 14.245 1.00 94.12 170 ASP A CA 1
ATOM 1241 C C . ASP A 1 170 ? -20.810 -1.130 13.008 1.00 94.12 170 ASP A C 1
ATOM 1243 O O . ASP A 1 170 ? -21.803 -1.261 12.294 1.00 94.12 170 ASP A O 1
ATOM 1247 N N . LEU A 1 171 ? -19.681 -1.802 12.781 1.00 94.44 171 LEU A N 1
ATOM 1248 C CA . LEU A 1 171 ? -19.544 -2.748 11.677 1.00 94.44 171 LEU A CA 1
ATOM 1249 C C . LEU A 1 171 ? -20.499 -3.944 11.825 1.00 94.44 171 LEU A C 1
ATOM 1251 O O . LEU A 1 171 ? -21.053 -4.412 10.832 1.00 94.44 171 LEU A O 1
ATOM 1255 N N . ALA A 1 172 ? -20.740 -4.420 13.047 1.00 93.94 172 ALA A N 1
ATOM 1256 C CA . ALA A 1 172 ? -21.697 -5.493 13.318 1.00 93.94 172 ALA A CA 1
ATOM 1257 C C . ALA A 1 172 ? -23.134 -5.046 13.070 1.00 93.94 172 ALA A C 1
ATOM 1259 O O . ALA A 1 172 ? -23.896 -5.764 12.424 1.00 93.94 172 ALA A O 1
ATOM 1260 N N . ARG A 1 173 ? -23.491 -3.852 13.548 1.00 92.56 173 ARG A N 1
ATOM 1261 C CA . ARG A 1 173 ? -24.845 -3.310 13.430 1.00 92.56 173 ARG A CA 1
ATOM 1262 C C . ARG A 1 173 ? -25.211 -2.955 11.989 1.00 92.56 173 ARG A C 1
ATOM 1264 O O . ARG A 1 173 ? -26.308 -3.296 11.560 1.00 92.56 173 ARG A O 1
ATOM 1271 N N . ASP A 1 174 ? -24.306 -2.298 11.266 1.00 91.75 174 ASP A N 1
ATOM 1272 C CA . ASP A 1 174 ? -24.629 -1.644 9.991 1.00 91.75 174 ASP A CA 1
ATOM 1273 C C . ASP A 1 174 ? -24.099 -2.423 8.761 1.00 91.75 174 ASP A C 1
ATOM 1275 O O . ASP A 1 174 ? -24.568 -2.205 7.643 1.00 91.75 174 ASP A O 1
ATOM 1279 N N . TYR A 1 175 ? -23.141 -3.347 8.949 1.00 91.75 175 TYR A N 1
ATOM 1280 C CA . TYR A 1 175 ? -22.469 -4.080 7.856 1.00 91.75 175 TYR A CA 1
ATOM 1281 C C . TYR A 1 175 ? -22.439 -5.614 8.032 1.00 91.75 175 TYR A C 1
ATOM 1283 O O . TYR A 1 175 ? -21.992 -6.340 7.138 1.00 91.75 175 TYR A O 1
ATOM 1291 N N . GLY A 1 176 ? -22.951 -6.131 9.154 1.00 91.44 176 GLY A N 1
ATOM 1292 C CA . GLY A 1 176 ? -23.221 -7.557 9.355 1.00 91.44 176 GLY A CA 1
ATOM 1293 C C . GLY A 1 176 ? -21.992 -8.458 9.508 1.00 91.44 176 GLY A C 1
ATOM 1294 O O . GLY A 1 176 ? -22.047 -9.614 9.081 1.00 91.44 176 GLY A O 1
ATOM 1295 N N . ILE A 1 177 ? -20.884 -7.965 10.079 1.00 95.56 177 ILE A N 1
ATOM 1296 C CA . ILE A 1 177 ? -19.701 -8.805 10.368 1.00 95.56 177 ILE A CA 1
ATOM 1297 C C . ILE A 1 177 ? -20.072 -10.044 11.202 1.00 95.56 177 ILE A C 1
ATOM 1299 O O . ILE A 1 177 ? -21.006 -10.008 12.002 1.00 95.56 177 ILE A O 1
ATOM 1303 N N . GLY A 1 178 ? -19.361 -11.154 10.988 1.00 94.19 178 GLY A N 1
ATOM 1304 C CA . GLY A 1 178 ? -19.690 -12.455 11.579 1.00 94.19 178 GLY A CA 1
ATOM 1305 C C . GLY A 1 178 ? -19.096 -12.666 12.970 1.00 94.19 178 GLY A C 1
ATOM 1306 O O . GLY A 1 178 ? -19.828 -12.861 13.938 1.00 94.19 178 GLY A O 1
ATOM 1307 N N . GLU A 1 179 ? -17.768 -12.639 13.069 1.00 96.69 179 GLU A N 1
ATOM 1308 C CA . GLU A 1 179 ? -17.031 -12.866 14.318 1.00 96.69 179 GLU A CA 1
ATOM 1309 C C . GLU A 1 179 ? -16.050 -11.714 14.567 1.00 96.69 179 GLU A C 1
ATOM 1311 O O . GLU A 1 179 ? -15.459 -11.174 13.634 1.00 96.69 179 GLU A O 1
ATOM 1316 N N . VAL A 1 180 ? -15.861 -11.336 15.833 1.00 97.88 180 VAL A N 1
ATOM 1317 C CA . VAL A 1 180 ? -14.861 -10.344 16.249 1.00 97.88 180 VAL A CA 1
ATOM 1318 C C . VAL A 1 180 ? -13.849 -11.028 17.157 1.00 97.88 180 VAL A C 1
ATOM 1320 O O . VAL A 1 180 ? -14.221 -11.612 18.175 1.00 97.88 180 VAL A O 1
ATOM 1323 N N . LYS A 1 181 ? -12.564 -10.946 16.804 1.00 98.19 181 LYS A N 1
ATOM 1324 C CA . LYS A 1 181 ? -11.458 -11.503 17.593 1.00 98.19 181 LYS A CA 1
ATOM 1325 C C . LYS A 1 181 ? -10.552 -10.390 18.088 1.00 98.19 181 LYS A C 1
ATOM 1327 O O . LYS A 1 181 ? -10.085 -9.573 17.300 1.00 98.19 181 LYS A O 1
ATOM 1332 N N . HIS A 1 182 ? -10.280 -10.374 19.388 1.00 98.00 182 HIS A N 1
ATOM 1333 C CA . HIS A 1 182 ? -9.438 -9.355 20.009 1.00 98.00 182 HIS A CA 1
ATOM 1334 C C . HIS A 1 182 ? -8.025 -9.885 20.216 1.00 98.00 182 HIS A C 1
ATOM 1336 O O . HIS A 1 182 ? -7.819 -10.969 20.762 1.00 98.00 182 HIS A O 1
ATOM 1342 N N . TYR A 1 183 ? -7.053 -9.071 19.833 1.00 97.88 183 TYR A N 1
ATOM 1343 C CA . TYR A 1 183 ? -5.634 -9.329 19.996 1.00 97.88 183 TYR A CA 1
ATOM 1344 C C . TYR A 1 183 ? -4.995 -8.128 20.671 1.00 97.88 183 TYR A C 1
ATOM 1346 O O . TYR A 1 183 ? -5.327 -6.983 20.375 1.00 97.88 183 TYR A O 1
ATOM 1354 N N . VAL A 1 184 ? -4.047 -8.388 21.563 1.00 96.50 184 VAL A N 1
ATOM 1355 C CA . VAL A 1 184 ? -3.356 -7.339 22.309 1.00 96.50 184 VAL A CA 1
ATOM 1356 C C . VAL A 1 184 ? -1.869 -7.459 22.036 1.00 96.50 184 VAL A C 1
ATOM 1358 O O . VAL A 1 184 ? -1.273 -8.523 22.213 1.00 96.50 184 VAL A O 1
ATOM 1361 N N . LYS A 1 185 ? -1.264 -6.364 21.584 1.00 93.44 185 LYS A N 1
ATOM 1362 C CA . LYS A 1 185 ? 0.184 -6.282 21.407 1.00 93.44 185 LYS A CA 1
ATOM 1363 C C . LYS A 1 185 ? 0.880 -6.285 22.759 1.00 93.44 185 LYS A C 1
ATOM 1365 O O . LYS A 1 185 ? 0.346 -5.839 23.766 1.00 93.44 185 LYS A O 1
ATOM 1370 N N . ASP A 1 186 ? 2.130 -6.709 22.765 1.00 90.12 186 ASP A N 1
ATOM 1371 C CA . ASP A 1 186 ? 2.984 -6.595 23.941 1.00 90.12 186 ASP A CA 1
ATOM 1372 C C . ASP A 1 186 ? 3.460 -5.154 24.179 1.00 90.12 186 ASP A C 1
ATOM 1374 O O . ASP A 1 186 ? 3.676 -4.755 25.323 1.00 90.12 186 ASP A O 1
ATOM 1378 N N . TYR A 1 187 ? 3.630 -4.369 23.109 1.00 88.75 187 TYR A N 1
ATOM 1379 C CA . TYR A 1 187 ? 4.084 -2.986 23.199 1.00 88.75 187 TYR A CA 1
ATOM 1380 C C . TYR A 1 187 ? 3.569 -2.102 22.052 1.00 88.75 187 TYR A C 1
ATOM 1382 O O . TYR A 1 187 ? 3.641 -2.460 20.875 1.00 88.75 187 TYR A O 1
ATOM 1390 N N . PHE A 1 188 ? 3.109 -0.889 22.380 1.00 87.19 188 PHE A N 1
ATOM 1391 C CA . PHE A 1 188 ? 2.560 0.061 21.398 1.00 87.19 188 PHE A CA 1
ATOM 1392 C C . PHE A 1 188 ? 3.588 0.604 20.395 1.00 87.19 188 PHE A C 1
ATOM 1394 O O . PHE A 1 188 ? 3.207 1.079 19.329 1.00 87.19 188 PHE A O 1
ATOM 1401 N N . GLY A 1 189 ? 4.874 0.646 20.759 1.00 85.75 189 GLY A N 1
ATOM 1402 C CA . GLY A 1 189 ? 5.905 1.382 20.017 1.00 85.75 189 GLY A CA 1
ATOM 1403 C C . GLY A 1 189 ? 6.688 0.555 18.998 1.00 85.75 189 GLY A C 1
ATOM 1404 O O . GLY A 1 189 ? 7.545 1.108 18.314 1.00 85.75 189 GLY A O 1
ATOM 1405 N N . THR A 1 190 ? 6.421 -0.745 18.902 1.00 89.06 190 THR A N 1
ATOM 1406 C CA . THR A 1 190 ? 7.064 -1.667 17.955 1.00 89.06 190 THR A CA 1
ATOM 1407 C C . THR A 1 190 ? 6.008 -2.435 17.175 1.00 89.06 190 THR A C 1
ATOM 1409 O O . THR A 1 190 ? 4.897 -2.582 17.682 1.00 89.06 190 THR A O 1
ATOM 1412 N N . PRO A 1 191 ? 6.312 -2.932 15.966 1.00 91.94 191 PRO A N 1
ATOM 1413 C CA . PRO A 1 191 ? 5.399 -3.807 15.240 1.00 91.94 191 PRO A CA 1
ATOM 1414 C C . PRO A 1 191 ? 5.044 -5.074 16.026 1.00 91.94 191 PRO A C 1
ATOM 1416 O O . PRO A 1 191 ? 5.763 -5.469 16.948 1.00 91.94 191 PRO A O 1
ATOM 1419 N N . VAL A 1 192 ? 3.928 -5.697 15.659 1.00 94.44 192 VAL A N 1
ATOM 1420 C CA . VAL A 1 192 ? 3.454 -6.957 16.228 1.00 94.44 192 VAL A CA 1
ATOM 1421 C C . VAL A 1 192 ? 4.509 -8.060 16.065 1.00 94.44 192 VAL A C 1
ATOM 1423 O O . VAL A 1 192 ? 5.180 -8.163 15.039 1.00 94.44 192 VAL A O 1
ATOM 1426 N N . LYS A 1 193 ? 4.683 -8.885 17.101 1.00 94.44 193 LYS A N 1
ATOM 1427 C CA . LYS A 1 193 ? 5.623 -10.013 17.074 1.00 94.44 193 LYS A CA 1
ATOM 1428 C C . LYS A 1 193 ? 5.159 -11.101 16.109 1.00 94.44 193 LYS A C 1
ATOM 1430 O O . LYS A 1 193 ? 3.964 -11.359 15.998 1.00 94.44 193 LYS A O 1
ATOM 1435 N N . ASP A 1 194 ? 6.115 -11.809 15.509 1.00 93.44 194 ASP A N 1
ATOM 1436 C CA . ASP A 1 194 ? 5.866 -12.847 14.498 1.00 93.44 194 ASP A CA 1
ATOM 1437 C C . ASP A 1 194 ? 4.876 -13.941 14.923 1.00 93.44 194 ASP A C 1
ATOM 1439 O O . ASP A 1 194 ? 4.178 -14.491 14.075 1.00 93.44 194 ASP A O 1
ATOM 1443 N N . GLU A 1 195 ? 4.846 -14.300 16.208 1.00 95.12 195 GLU A N 1
ATOM 1444 C CA . GLU A 1 195 ? 3.934 -15.320 16.737 1.00 95.12 195 GLU A CA 1
ATOM 1445 C C . GLU A 1 195 ? 2.478 -14.841 16.690 1.00 95.12 195 GLU A C 1
ATOM 1447 O O . GLU A 1 195 ? 1.642 -15.483 16.056 1.00 95.12 195 GLU A O 1
ATOM 1452 N N . LEU A 1 196 ? 2.205 -13.662 17.260 1.00 96.75 196 LEU A N 1
ATOM 1453 C CA . LEU A 1 196 ? 0.879 -13.043 17.233 1.00 96.75 196 LEU A CA 1
ATOM 1454 C C . LEU A 1 196 ? 0.465 -12.662 15.805 1.00 96.75 196 LEU A C 1
ATOM 1456 O O . LEU A 1 196 ? -0.684 -12.842 15.420 1.00 96.75 196 LEU A O 1
ATOM 1460 N N . PHE A 1 197 ? 1.412 -12.197 14.988 1.00 97.25 197 PHE A N 1
ATOM 1461 C CA . PHE A 1 197 ? 1.186 -11.926 13.571 1.00 97.25 197 PHE A CA 1
ATOM 1462 C C . PHE A 1 197 ? 0.658 -13.157 12.828 1.00 97.25 197 PHE A C 1
ATOM 1464 O O . PHE A 1 197 ? -0.375 -13.088 12.165 1.00 97.25 197 PHE A O 1
ATOM 1471 N N . ARG A 1 198 ? 1.352 -14.297 12.959 1.00 96.19 198 ARG A N 1
ATOM 1472 C CA . ARG A 1 198 ? 0.957 -15.555 12.312 1.00 96.19 198 ARG A CA 1
ATOM 1473 C C . ARG A 1 198 ? -0.390 -16.057 12.811 1.00 96.19 198 ARG A C 1
ATOM 1475 O O . ARG A 1 198 ? -1.162 -16.566 12.006 1.00 96.19 198 ARG A O 1
ATOM 1482 N N . GLN A 1 199 ? -0.665 -15.887 14.102 1.00 97.38 199 GLN A N 1
ATOM 1483 C CA . GLN A 1 199 ? -1.960 -16.219 14.678 1.00 97.38 199 GLN A CA 1
ATOM 1484 C C . GLN A 1 199 ? -3.081 -15.414 14.009 1.00 97.38 199 GLN A C 1
ATOM 1486 O O . GLN A 1 199 ? -3.996 -16.010 13.445 1.00 97.38 199 GLN A O 1
ATOM 1491 N N . ILE A 1 200 ? -2.969 -14.081 13.992 1.00 97.38 200 ILE A N 1
ATOM 1492 C CA . ILE A 1 200 ? -3.982 -13.189 13.409 1.00 97.38 200 ILE A CA 1
ATOM 1493 C C . ILE A 1 200 ? -4.226 -13.544 11.940 1.00 97.38 200 ILE A C 1
ATOM 1495 O O . ILE A 1 200 ? -5.365 -13.773 11.551 1.00 97.38 200 ILE A O 1
ATOM 1499 N N . VAL A 1 201 ? -3.162 -13.676 11.139 1.00 96.94 201 VAL A N 1
ATOM 1500 C CA . VAL A 1 201 ? -3.263 -14.006 9.703 1.00 96.94 201 VAL A CA 1
ATOM 1501 C C . VAL A 1 201 ? -3.999 -15.329 9.449 1.00 96.94 201 VAL A C 1
ATOM 1503 O O . VAL A 1 201 ? -4.617 -15.490 8.403 1.00 96.94 201 VAL A O 1
ATOM 1506 N N . SER A 1 202 ? -3.947 -16.281 10.384 1.00 96.62 202 SER A N 1
ATOM 1507 C CA . SER A 1 202 ? -4.637 -17.571 10.247 1.00 96.62 202 SER A CA 1
ATOM 1508 C C . SER A 1 202 ? -6.096 -17.568 10.712 1.00 96.62 202 SER A C 1
ATOM 1510 O O . SER A 1 202 ? -6.815 -18.531 10.455 1.00 96.62 202 SER A O 1
ATOM 1512 N N . GLU A 1 203 ? -6.524 -16.522 11.419 1.00 97.50 203 GLU A N 1
ATOM 1513 C CA . GLU A 1 203 ? -7.776 -16.516 12.176 1.00 97.50 203 GLU A CA 1
ATOM 1514 C C . GLU A 1 203 ? -8.798 -15.479 11.705 1.00 97.50 203 GLU A C 1
ATOM 1516 O O . GLU A 1 203 ? -9.951 -15.587 12.133 1.00 97.50 203 GLU A O 1
ATOM 1521 N N . VAL A 1 204 ? -8.398 -14.490 10.896 1.00 97.56 204 VAL A N 1
ATOM 1522 C CA . VAL A 1 204 ? -9.235 -13.335 10.531 1.00 97.56 204 VAL A CA 1
ATOM 1523 C C . VAL A 1 204 ? -9.234 -13.067 9.029 1.00 97.56 204 VAL A C 1
ATOM 1525 O O . VAL A 1 204 ? -8.262 -13.360 8.335 1.00 97.56 204 VAL A O 1
ATOM 1528 N N . ASP A 1 205 ? -10.307 -12.441 8.549 1.00 96.50 205 ASP A N 1
ATOM 1529 C CA . ASP A 1 205 ? -10.450 -12.014 7.156 1.00 96.50 205 ASP A CA 1
ATOM 1530 C C . ASP A 1 205 ? -9.972 -10.571 6.950 1.00 96.50 205 ASP A C 1
ATOM 1532 O O . ASP A 1 205 ? -9.418 -10.245 5.904 1.00 96.50 205 ASP A O 1
ATOM 1536 N N . ILE A 1 206 ? -10.166 -9.703 7.950 1.00 96.88 206 ILE A N 1
ATOM 1537 C CA . ILE A 1 206 ? -9.680 -8.316 7.967 1.00 96.88 206 ILE A CA 1
ATOM 1538 C C . ILE A 1 206 ? -9.139 -7.953 9.350 1.00 96.88 206 ILE A C 1
ATOM 1540 O O . ILE A 1 206 ? -9.531 -8.552 10.352 1.00 96.88 206 ILE A O 1
ATOM 1544 N N . VAL A 1 207 ? -8.279 -6.936 9.427 1.00 97.81 207 VAL A N 1
ATOM 1545 C CA . VAL A 1 207 ? -7.737 -6.447 10.701 1.00 97.81 207 VAL A CA 1
ATOM 1546 C C . VAL A 1 207 ? -7.882 -4.933 10.847 1.00 97.81 207 VAL A C 1
ATOM 1548 O O . VAL A 1 207 ? -7.617 -4.165 9.923 1.00 97.81 207 VAL A O 1
ATOM 1551 N N . ILE A 1 208 ? -8.273 -4.486 12.036 1.00 97.88 208 ILE A N 1
ATOM 1552 C CA . ILE A 1 208 ? -8.315 -3.079 12.429 1.00 97.88 208 ILE A CA 1
ATOM 1553 C C . ILE A 1 208 ? -7.355 -2.904 13.599 1.00 97.88 208 ILE A C 1
ATOM 1555 O O . ILE A 1 208 ? -7.476 -3.580 14.618 1.00 97.88 208 ILE A O 1
ATOM 1559 N N . THR A 1 209 ? -6.382 -2.008 13.460 1.00 97.06 209 THR A N 1
ATOM 1560 C CA . THR A 1 209 ? -5.397 -1.721 14.505 1.00 97.06 209 THR A CA 1
ATOM 1561 C C . THR A 1 209 ? -5.456 -0.264 14.934 1.00 97.06 209 THR A C 1
ATOM 1563 O O . THR A 1 209 ? -5.496 0.654 14.109 1.00 97.06 209 THR A O 1
ATOM 1566 N N . ALA A 1 210 ? -5.459 -0.049 16.246 1.00 93.62 210 ALA A N 1
ATOM 1567 C CA . ALA A 1 210 ? -5.501 1.269 16.857 1.00 93.62 210 ALA A CA 1
ATOM 1568 C C . ALA A 1 210 ? -4.692 1.282 18.172 1.00 93.62 210 ALA A C 1
ATOM 1570 O O . ALA A 1 210 ? -4.322 0.228 18.678 1.00 93.62 210 ALA A O 1
ATOM 1571 N N . VAL A 1 211 ? -4.335 2.440 18.742 1.00 91.81 211 VAL A N 1
ATOM 1572 C CA . VAL A 1 211 ? -4.364 3.779 18.124 1.00 91.81 211 VAL A CA 1
ATOM 1573 C C . VAL A 1 211 ? -2.972 4.416 18.052 1.00 91.81 211 VAL A C 1
ATOM 1575 O O . VAL A 1 211 ? -2.200 4.417 19.016 1.00 91.81 211 VAL A O 1
ATOM 1578 N N . GLY A 1 212 ? -2.641 5.005 16.907 1.00 88.56 212 GLY A N 1
ATOM 1579 C CA . GLY A 1 212 ? -1.473 5.866 16.764 1.00 88.56 212 GLY A CA 1
ATOM 1580 C C . GLY A 1 212 ? -1.744 7.273 17.292 1.00 88.56 212 GLY A C 1
ATOM 1581 O O . GLY A 1 212 ? -2.250 8.095 16.546 1.00 88.56 212 GLY A O 1
ATOM 1582 N N . ASP A 1 213 ? -1.409 7.568 18.550 1.00 89.12 213 ASP A N 1
ATOM 1583 C CA . ASP A 1 213 ? -1.646 8.894 19.167 1.00 89.12 213 ASP A CA 1
ATOM 1584 C C . ASP A 1 213 ? -0.362 9.612 19.630 1.00 89.12 213 ASP A C 1
ATOM 1586 O O . ASP A 1 213 ? -0.361 10.490 20.488 1.00 89.12 213 ASP A O 1
ATOM 1590 N N . CYS A 1 214 ? 0.768 9.171 19.088 1.00 88.44 214 CYS A N 1
ATOM 1591 C CA . CYS A 1 214 ? 2.126 9.622 19.378 1.00 88.44 214 CYS A CA 1
ATOM 1592 C C . CYS A 1 214 ? 3.048 9.228 18.216 1.00 88.44 214 CYS A C 1
ATOM 1594 O O . CYS A 1 214 ? 2.688 8.357 17.426 1.00 88.44 214 CYS A O 1
ATOM 1596 N N . GLY A 1 215 ? 4.256 9.791 18.109 1.00 85.06 215 GLY A N 1
ATOM 1597 C CA . GLY A 1 215 ? 5.160 9.486 16.986 1.00 85.06 215 GLY A CA 1
ATOM 1598 C C . GLY A 1 215 ? 5.451 7.985 16.818 1.00 85.06 215 GLY A C 1
ATOM 1599 O O . GLY A 1 215 ? 5.099 7.387 15.801 1.00 85.06 215 GLY A O 1
ATOM 1600 N N . SER A 1 216 ? 6.028 7.347 17.842 1.00 85.12 216 SER A N 1
ATOM 1601 C CA . SER A 1 216 ? 6.419 5.930 17.775 1.00 85.12 216 SER A CA 1
ATOM 1602 C C . SER A 1 216 ? 5.233 4.980 17.598 1.00 85.12 216 SER A C 1
ATOM 1604 O O . SER A 1 216 ? 5.305 4.073 16.777 1.00 85.12 216 SER A O 1
ATOM 1606 N N . CYS A 1 217 ? 4.124 5.202 18.309 1.00 88.00 217 CYS A N 1
ATOM 1607 C CA . CYS A 1 217 ? 2.938 4.358 18.183 1.00 88.00 217 CYS A CA 1
ATOM 1608 C C . CYS A 1 217 ? 2.217 4.543 16.843 1.00 88.00 217 CYS A C 1
ATOM 1610 O O . CYS A 1 217 ? 1.722 3.566 16.292 1.00 88.00 217 CYS A O 1
ATOM 1612 N N . SER A 1 218 ? 2.196 5.752 16.272 1.00 90.88 218 SER A N 1
ATOM 1613 C CA . SER A 1 218 ? 1.624 5.972 14.933 1.00 90.88 218 SER A CA 1
ATOM 1614 C C . SER A 1 218 ? 2.451 5.280 13.861 1.00 90.88 218 SER A C 1
ATOM 1616 O O . SER A 1 218 ? 1.899 4.624 12.984 1.00 90.88 218 SER A O 1
ATOM 1618 N N . ALA A 1 219 ? 3.779 5.361 13.973 1.00 90.75 219 ALA A N 1
ATOM 1619 C CA . ALA A 1 219 ? 4.679 4.626 13.099 1.00 90.75 219 ALA A CA 1
ATOM 1620 C C . ALA A 1 219 ? 4.475 3.105 13.234 1.00 90.75 219 ALA A C 1
ATOM 1622 O O . ALA A 1 219 ? 4.302 2.426 12.230 1.00 90.75 219 ALA A O 1
ATOM 1623 N N . ALA A 1 220 ? 4.422 2.572 14.457 1.00 92.44 220 ALA A N 1
ATOM 1624 C CA . ALA A 1 220 ? 4.201 1.144 14.690 1.00 92.44 220 ALA A CA 1
ATOM 1625 C C . ALA A 1 220 ? 2.839 0.658 14.164 1.00 92.44 220 ALA A C 1
ATOM 1627 O O . ALA A 1 220 ? 2.796 -0.339 13.458 1.00 92.44 220 ALA A O 1
ATOM 1628 N N . THR A 1 221 ? 1.757 1.401 14.421 1.00 94.94 221 THR A N 1
ATOM 1629 C CA . THR A 1 221 ? 0.390 1.061 13.972 1.00 94.94 221 THR A CA 1
ATOM 1630 C C . THR A 1 221 ? 0.285 1.031 12.441 1.00 94.94 221 THR A C 1
ATOM 1632 O O . THR A 1 221 ? -0.397 0.180 11.872 1.00 94.94 221 THR A O 1
ATOM 1635 N N . VAL A 1 222 ? 0.986 1.936 11.746 1.00 95.25 222 VAL A N 1
ATOM 1636 C CA . VAL A 1 222 ? 1.083 1.919 10.276 1.00 95.25 222 VAL A CA 1
ATOM 1637 C C . VAL A 1 222 ? 1.958 0.767 9.782 1.00 95.25 222 VAL A C 1
ATOM 1639 O O . VAL A 1 222 ? 1.617 0.122 8.794 1.00 95.25 222 VAL A O 1
ATOM 1642 N N . ALA A 1 223 ? 3.065 0.474 10.466 1.00 94.69 223 ALA A N 1
ATOM 1643 C CA . ALA A 1 223 ? 3.905 -0.670 10.128 1.00 94.69 223 ALA A CA 1
ATOM 1644 C C . ALA A 1 223 ? 3.141 -1.999 10.262 1.00 94.69 223 ALA A C 1
ATOM 1646 O O . ALA A 1 223 ? 3.262 -2.837 9.373 1.00 94.69 223 ALA A O 1
ATOM 1647 N N . ASP A 1 224 ? 2.316 -2.161 11.302 1.00 96.25 224 ASP A N 1
ATOM 1648 C CA . ASP A 1 224 ? 1.445 -3.331 11.473 1.00 96.25 224 ASP A CA 1
ATOM 1649 C C . ASP A 1 224 ? 0.487 -3.481 10.292 1.00 96.25 224 ASP A C 1
ATOM 1651 O O . ASP A 1 224 ? 0.431 -4.541 9.673 1.00 96.25 224 ASP A O 1
ATOM 1655 N N . GLY A 1 225 ? -0.215 -2.403 9.927 1.00 95.12 225 GLY A N 1
ATOM 1656 C CA . GLY A 1 225 ? -1.132 -2.418 8.789 1.00 95.12 225 GLY A CA 1
ATOM 1657 C C . GLY A 1 225 ? -0.438 -2.837 7.492 1.00 95.12 225 GLY A C 1
ATOM 1658 O O . GLY A 1 225 ? -0.920 -3.718 6.789 1.00 95.12 225 GLY A O 1
ATOM 1659 N N . ILE A 1 226 ? 0.756 -2.301 7.221 1.00 94.12 226 ILE A N 1
ATOM 1660 C CA . ILE A 1 226 ? 1.573 -2.694 6.062 1.00 94.12 226 ILE A CA 1
ATOM 1661 C C . ILE A 1 226 ? 1.987 -4.171 6.125 1.00 94.12 226 ILE A C 1
ATOM 1663 O O . ILE A 1 226 ? 2.028 -4.837 5.089 1.00 94.12 226 ILE A O 1
ATOM 1667 N N . MET A 1 227 ? 2.316 -4.695 7.310 1.00 94.00 227 MET A N 1
ATOM 1668 C CA . MET A 1 227 ? 2.660 -6.110 7.480 1.00 94.00 227 MET A CA 1
ATOM 1669 C C . MET A 1 227 ? 1.476 -7.022 7.147 1.00 94.00 227 MET A C 1
ATOM 1671 O O . MET A 1 227 ? 1.664 -8.006 6.432 1.00 94.00 227 MET A O 1
ATOM 1675 N N . PHE A 1 228 ? 0.269 -6.684 7.602 1.00 95.56 228 PHE A N 1
ATOM 1676 C CA . PHE A 1 228 ? -0.942 -7.447 7.286 1.00 95.56 228 PHE A CA 1
ATOM 1677 C C . PHE A 1 228 ? -1.325 -7.348 5.808 1.00 95.56 228 PHE A C 1
ATOM 1679 O O . PHE A 1 228 ? -1.564 -8.379 5.180 1.00 95.56 228 PHE A O 1
ATOM 1686 N N . GLU A 1 229 ? -1.244 -6.153 5.213 1.00 92.62 229 GLU A N 1
ATOM 1687 C CA . GLU A 1 229 ? -1.467 -5.966 3.775 1.00 92.62 229 GLU A CA 1
ATOM 1688 C C . GLU A 1 229 ? -0.544 -6.854 2.933 1.00 92.62 229 GLU A C 1
ATOM 1690 O O . GLU A 1 229 ? -0.976 -7.496 1.977 1.00 92.62 229 GLU A O 1
ATOM 1695 N N . ARG A 1 230 ? 0.735 -6.943 3.315 1.00 90.06 230 ARG A N 1
ATOM 1696 C CA . ARG A 1 230 ? 1.723 -7.808 2.650 1.00 90.06 230 ARG A CA 1
ATOM 1697 C C . ARG A 1 230 ? 1.445 -9.296 2.824 1.00 90.06 230 ARG A C 1
ATOM 1699 O O . ARG A 1 230 ? 1.856 -10.080 1.972 1.00 90.06 230 ARG A O 1
ATOM 1706 N N . ALA A 1 231 ? 0.779 -9.680 3.907 1.00 90.88 231 ALA A N 1
ATOM 1707 C CA . ALA A 1 231 ? 0.321 -11.046 4.131 1.00 90.88 231 ALA A CA 1
ATOM 1708 C C . ALA A 1 231 ? -1.019 -11.355 3.448 1.00 90.88 231 ALA A C 1
ATOM 1710 O O . ALA A 1 231 ? -1.495 -12.482 3.548 1.00 90.88 231 ALA A O 1
ATOM 1711 N N . GLY A 1 232 ? -1.608 -10.394 2.730 1.00 90.50 232 GLY A N 1
ATOM 1712 C CA . GLY A 1 232 ? -2.882 -10.586 2.044 1.00 90.50 232 GLY A CA 1
ATOM 1713 C C . GLY A 1 232 ? -4.108 -10.369 2.930 1.00 90.50 232 GLY A C 1
ATOM 1714 O O . GLY A 1 232 ? -5.204 -10.686 2.481 1.00 90.50 232 GLY A O 1
ATOM 1715 N N . ILE A 1 233 ? -3.942 -9.815 4.136 1.00 94.69 233 ILE A N 1
ATOM 1716 C CA . ILE A 1 233 ? -5.041 -9.461 5.041 1.00 94.69 233 ILE A CA 1
ATOM 1717 C C . ILE A 1 233 ? -5.313 -7.952 4.935 1.00 94.69 233 ILE A C 1
ATOM 1719 O O . ILE A 1 233 ? -4.435 -7.156 5.288 1.00 94.69 233 ILE A O 1
ATOM 1723 N N . PRO A 1 234 ? -6.506 -7.530 4.478 1.00 94.94 234 PRO A N 1
ATOM 1724 C CA . PRO A 1 234 ? -6.896 -6.125 4.452 1.00 94.94 234 PRO A CA 1
ATOM 1725 C C . PRO A 1 234 ? -6.814 -5.492 5.829 1.00 94.94 234 PRO A C 1
ATOM 1727 O O . PRO A 1 234 ? -7.407 -5.989 6.790 1.00 94.94 234 PRO A O 1
ATOM 1730 N N . ALA A 1 235 ? -6.080 -4.384 5.916 1.00 95.50 235 ALA A N 1
ATOM 1731 C CA . ALA A 1 235 ? -5.782 -3.745 7.183 1.00 95.50 235 ALA A CA 1
ATOM 1732 C C . ALA A 1 235 ? -6.255 -2.293 7.224 1.00 95.50 235 ALA A C 1
ATOM 1734 O O . ALA A 1 235 ? -6.075 -1.521 6.280 1.00 95.50 235 ALA A O 1
ATOM 1735 N N . VAL A 1 236 ? -6.804 -1.905 8.371 1.00 96.69 236 VAL A N 1
ATOM 1736 C CA . VAL A 1 236 ? -7.140 -0.522 8.700 1.00 96.69 236 VAL A CA 1
ATOM 1737 C C . VAL A 1 236 ? -6.314 -0.099 9.905 1.00 96.69 236 VAL A C 1
ATOM 1739 O O . VAL A 1 236 ? -6.554 -0.535 11.028 1.00 96.69 236 VAL A O 1
ATOM 1742 N N . SER A 1 237 ? -5.342 0.780 9.680 1.00 97.06 237 SER A N 1
ATOM 1743 C CA . SER A 1 237 ? -4.591 1.429 10.756 1.00 97.06 237 SER A CA 1
ATOM 1744 C C . SER A 1 237 ? -5.268 2.737 11.149 1.00 97.06 237 SER A C 1
ATOM 1746 O O . SER A 1 237 ? -5.561 3.556 10.281 1.00 97.06 237 SER A O 1
ATOM 1748 N N . ILE A 1 238 ? -5.483 2.966 12.444 1.00 97.06 238 ILE A N 1
ATOM 1749 C CA . ILE A 1 238 ? -6.094 4.196 12.961 1.00 97.06 238 ILE A CA 1
ATOM 1750 C C . ILE A 1 238 ? -5.044 5.018 13.699 1.00 97.06 238 ILE A C 1
ATOM 1752 O O . ILE A 1 238 ? -4.415 4.568 14.658 1.00 97.06 238 ILE A O 1
ATOM 1756 N N . THR A 1 239 ? -4.870 6.258 13.258 1.00 95.44 239 THR A N 1
ATOM 1757 C CA . THR A 1 239 ? -3.939 7.223 13.848 1.00 95.44 239 THR A CA 1
ATOM 1758 C C . THR A 1 239 ? -4.645 8.549 14.095 1.00 95.44 239 THR A C 1
ATOM 1760 O O . THR A 1 239 ? -5.664 8.839 13.471 1.00 95.44 239 THR A O 1
ATOM 1763 N N . SER A 1 240 ? -4.125 9.373 14.996 1.00 93.25 240 SER A N 1
ATOM 1764 C CA . SER A 1 240 ? -4.605 10.735 15.158 1.00 93.25 240 SER A CA 1
ATOM 1765 C C . SER A 1 240 ? -3.912 11.689 14.186 1.00 93.25 240 SER A C 1
ATOM 1767 O O . SER A 1 240 ? -2.737 11.541 13.836 1.00 93.25 240 SER A O 1
ATOM 1769 N N . ASN A 1 241 ? -4.656 12.692 13.731 1.00 92.62 241 ASN A N 1
ATOM 1770 C CA . ASN A 1 241 ? -4.246 13.616 12.675 1.00 92.62 241 ASN A CA 1
ATOM 1771 C C . ASN A 1 241 ? -2.939 14.378 12.979 1.00 92.62 241 ASN A C 1
ATOM 1773 O O . ASN A 1 241 ? -2.171 14.649 12.056 1.00 92.62 241 ASN A O 1
ATOM 1777 N N . SER A 1 242 ? -2.633 14.653 14.251 1.00 92.31 242 SER A N 1
ATOM 1778 C CA . SER A 1 242 ? -1.367 15.267 14.685 1.00 92.31 242 SER A CA 1
ATOM 1779 C C . SER A 1 242 ? -0.120 14.455 14.309 1.00 92.31 242 SER A C 1
ATOM 1781 O O . SER A 1 242 ? 0.970 15.020 14.225 1.00 92.31 242 SER A O 1
ATOM 1783 N N . PHE A 1 243 ? -0.251 13.147 14.057 1.00 91.62 243 PHE A N 1
ATOM 1784 C CA . PHE A 1 243 ? 0.868 12.248 13.751 1.00 91.62 243 PHE A CA 1
ATOM 1785 C C . PHE A 1 243 ? 0.822 11.656 12.337 1.00 91.62 243 PHE A C 1
ATOM 1787 O O . PHE A 1 243 ? 1.567 10.718 12.038 1.00 91.62 243 PHE A O 1
ATOM 1794 N N . ALA A 1 244 ? 0.038 12.256 11.435 1.00 90.38 244 ALA A N 1
ATOM 1795 C CA . ALA A 1 244 ? -0.056 11.854 10.030 1.00 90.38 244 ALA A CA 1
ATOM 1796 C C . ALA A 1 244 ? 1.320 11.749 9.346 1.00 90.38 244 ALA A C 1
ATOM 1798 O O . ALA A 1 244 ? 1.616 10.754 8.686 1.00 90.38 244 ALA A O 1
ATOM 1799 N N . MET A 1 245 ? 2.202 12.730 9.579 1.00 89.81 245 MET A N 1
ATOM 1800 C CA . MET A 1 245 ? 3.566 12.733 9.031 1.00 89.81 245 MET A CA 1
ATOM 1801 C C . MET A 1 245 ? 4.394 11.533 9.501 1.00 89.81 245 MET A C 1
ATOM 1803 O O . MET A 1 245 ? 5.183 10.992 8.732 1.00 89.81 245 MET A O 1
ATOM 1807 N N . SER A 1 246 ? 4.208 11.093 10.748 1.00 90.25 246 SER A N 1
ATOM 1808 C CA . SER A 1 246 ? 4.924 9.937 11.294 1.00 90.25 246 SER A CA 1
ATOM 1809 C C . SER A 1 246 ? 4.471 8.640 10.623 1.00 90.25 246 SER A C 1
ATOM 1811 O O . SER A 1 246 ? 5.303 7.803 10.272 1.00 90.25 246 SER A O 1
ATOM 1813 N N . GLY A 1 247 ? 3.162 8.493 10.397 1.00 90.12 247 GLY A N 1
ATOM 1814 C CA . GLY A 1 247 ? 2.601 7.371 9.643 1.00 90.12 247 GLY A CA 1
ATOM 1815 C C . GLY A 1 247 ? 3.080 7.352 8.189 1.00 90.12 247 GLY A C 1
ATOM 1816 O O . GLY A 1 247 ? 3.600 6.342 7.721 1.00 90.12 247 GLY A O 1
ATOM 1817 N N . GLN A 1 248 ? 3.006 8.489 7.493 1.00 92.19 248 GLN A N 1
ATOM 1818 C CA . GLN A 1 248 ? 3.459 8.623 6.100 1.00 92.19 248 GLN A CA 1
ATOM 1819 C C . GLN A 1 248 ? 4.962 8.361 5.935 1.00 92.19 248 GLN A C 1
ATOM 1821 O O . GLN A 1 248 ? 5.386 7.709 4.976 1.00 92.19 248 GLN A O 1
ATOM 1826 N N . ALA A 1 249 ? 5.776 8.839 6.880 1.00 89.44 249 ALA A N 1
ATOM 1827 C CA . ALA A 1 249 ? 7.205 8.561 6.898 1.00 89.44 249 ALA A CA 1
ATOM 1828 C C . ALA A 1 249 ? 7.468 7.058 7.055 1.00 89.44 249 ALA A C 1
ATOM 1830 O O . ALA A 1 249 ? 8.257 6.503 6.292 1.00 89.44 249 ALA A O 1
ATOM 1831 N N . MET A 1 250 ? 6.770 6.381 7.975 1.00 92.12 250 MET A N 1
ATOM 1832 C CA . MET A 1 250 ? 6.900 4.930 8.137 1.00 92.12 250 MET A CA 1
ATOM 1833 C C . MET A 1 250 ? 6.484 4.177 6.871 1.00 92.12 250 MET A C 1
ATOM 1835 O O . MET A 1 250 ? 7.215 3.300 6.416 1.00 92.12 250 MET A O 1
ATOM 1839 N N . ALA A 1 251 ? 5.359 4.550 6.261 1.00 89.88 251 ALA A N 1
ATOM 1840 C CA . ALA A 1 251 ? 4.903 3.960 5.008 1.00 89.88 251 ALA A CA 1
ATOM 1841 C C . ALA A 1 251 ? 5.951 4.104 3.893 1.00 89.88 251 ALA A C 1
ATOM 1843 O O . ALA A 1 251 ? 6.247 3.146 3.179 1.00 89.88 251 ALA A O 1
ATOM 1844 N N . SER A 1 252 ? 6.591 5.270 3.800 1.00 87.56 252 SER A N 1
ATOM 1845 C CA . SER A 1 252 ? 7.674 5.525 2.844 1.00 87.56 252 SER A CA 1
ATOM 1846 C C . SER A 1 252 ? 8.921 4.683 3.130 1.00 87.56 252 SER A C 1
ATOM 1848 O O . SER A 1 252 ? 9.473 4.086 2.209 1.00 87.56 252 SER A O 1
ATOM 1850 N N . VAL A 1 253 ? 9.343 4.582 4.396 1.00 85.25 253 VAL A N 1
ATOM 1851 C CA . VAL A 1 253 ? 10.496 3.762 4.822 1.00 85.25 253 VAL A CA 1
ATOM 1852 C C . VAL A 1 253 ? 10.256 2.279 4.552 1.00 85.25 253 VAL A C 1
ATOM 1854 O O . VAL A 1 253 ? 11.162 1.574 4.119 1.00 85.25 253 VAL A O 1
ATOM 1857 N N . GLN A 1 254 ? 9.023 1.815 4.744 1.00 84.56 254 GLN A N 1
ATOM 1858 C CA . GLN A 1 254 ? 8.614 0.457 4.404 1.00 84.56 254 GLN A CA 1
ATOM 1859 C C . GLN A 1 254 ? 8.482 0.241 2.891 1.00 84.56 254 GLN A C 1
ATOM 1861 O O . GLN A 1 254 ? 8.251 -0.886 2.475 1.00 84.56 254 GLN A O 1
ATOM 1866 N N . GLY A 1 255 ? 8.630 1.264 2.045 1.00 82.69 255 GLY A N 1
ATOM 1867 C CA . GLY A 1 255 ? 8.478 1.135 0.594 1.00 82.69 255 GLY A CA 1
ATOM 1868 C C . GLY A 1 255 ? 7.023 1.013 0.133 1.00 82.69 255 GLY A C 1
ATOM 1869 O O . GLY A 1 255 ? 6.775 0.532 -0.968 1.00 82.69 255 GLY A O 1
ATOM 1870 N N . PHE A 1 256 ? 6.064 1.452 0.954 1.00 86.56 256 PHE A N 1
ATOM 1871 C CA . PHE A 1 256 ? 4.638 1.495 0.629 1.00 86.56 256 PHE A CA 1
ATOM 1872 C C . PHE A 1 256 ? 4.057 2.917 0.794 1.00 86.56 256 PHE A C 1
ATOM 1874 O O . PHE A 1 256 ? 3.114 3.115 1.555 1.00 86.56 256 PHE A O 1
ATOM 1881 N N . PRO A 1 257 ? 4.580 3.940 0.086 1.00 81.44 257 PRO A N 1
ATOM 1882 C CA . PRO A 1 257 ? 4.202 5.345 0.296 1.00 81.44 257 PRO A CA 1
ATOM 1883 C C . PRO A 1 257 ? 2.722 5.662 0.012 1.00 81.44 257 PRO A C 1
ATOM 1885 O O . PRO A 1 257 ? 2.233 6.704 0.433 1.00 81.44 257 PRO A O 1
ATOM 1888 N N . GLY A 1 258 ? 2.011 4.781 -0.702 1.00 83.56 258 GLY A N 1
ATOM 1889 C CA . GLY A 1 258 ? 0.572 4.891 -0.964 1.00 83.56 258 GLY A CA 1
ATOM 1890 C C . GLY A 1 258 ? -0.327 4.209 0.072 1.00 83.56 258 GLY A C 1
ATOM 1891 O O . GLY A 1 258 ? -1.538 4.172 -0.138 1.00 83.56 258 GLY A O 1
ATOM 1892 N N . PHE A 1 259 ? 0.232 3.644 1.150 1.00 89.62 259 PHE A N 1
ATOM 1893 C CA . PHE A 1 259 ? -0.550 2.992 2.199 1.00 89.62 259 PHE A CA 1
ATOM 1894 C C . PHE A 1 259 ? -1.506 3.995 2.859 1.00 89.62 259 PHE A C 1
ATOM 1896 O O . PHE A 1 259 ? -1.079 5.019 3.399 1.00 89.62 259 PHE A O 1
ATOM 1903 N N . GLN A 1 260 ? -2.804 3.704 2.788 1.00 91.62 260 GLN A N 1
ATOM 1904 C CA . GLN A 1 260 ? -3.848 4.533 3.380 1.00 91.62 260 GLN A CA 1
ATOM 1905 C C . GLN A 1 260 ? -4.145 4.066 4.803 1.00 91.62 260 GLN A C 1
ATOM 1907 O O . GLN A 1 260 ? -4.224 2.872 5.071 1.00 91.62 260 GLN A O 1
ATOM 1912 N N . PHE A 1 261 ? -4.341 5.018 5.706 1.00 93.94 261 PHE A N 1
ATOM 1913 C CA . PHE A 1 261 ? -4.711 4.766 7.091 1.00 93.94 261 PHE A CA 1
ATOM 1914 C C . PHE A 1 261 ? -5.685 5.849 7.558 1.00 93.94 261 PHE A C 1
ATOM 1916 O O . PHE A 1 261 ? -5.680 6.970 7.044 1.00 93.94 261 PHE A O 1
ATOM 1923 N N . VAL A 1 262 ? -6.534 5.505 8.519 1.00 96.50 262 VAL A N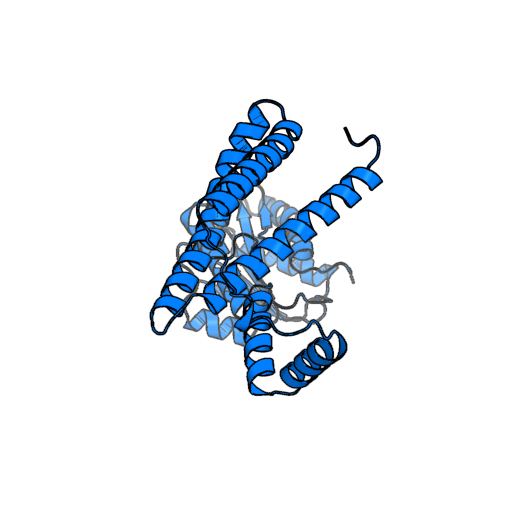 1
ATOM 1924 C CA . VAL A 1 262 ? -7.555 6.399 9.064 1.00 96.50 262 VAL A CA 1
ATOM 1925 C C . VAL A 1 262 ? -6.888 7.459 9.934 1.00 96.50 262 VAL A C 1
ATOM 1927 O O . VAL A 1 262 ? -6.014 7.160 10.757 1.00 96.50 262 VAL A O 1
ATOM 1930 N N . MET A 1 263 ? -7.336 8.702 9.771 1.00 94.44 263 MET A N 1
ATOM 1931 C CA . MET A 1 263 ? -6.946 9.825 10.617 1.00 94.44 263 MET A CA 1
ATOM 1932 C C . MET A 1 263 ? -8.157 10.327 11.394 1.00 94.44 263 MET A C 1
ATOM 1934 O O . MET A 1 263 ? -9.055 10.937 10.821 1.00 94.44 263 MET A O 1
ATOM 1938 N N . VAL A 1 264 ? -8.156 10.109 12.705 1.00 94.38 264 VAL A N 1
ATOM 1939 C CA . VAL A 1 264 ? -9.140 10.699 13.621 1.00 94.38 264 VAL A CA 1
ATOM 1940 C C . VAL A 1 264 ? -8.573 11.963 14.262 1.00 94.38 264 VAL A C 1
ATOM 1942 O O . VAL A 1 264 ? -7.362 12.188 14.279 1.00 94.38 264 VAL A O 1
ATOM 1945 N N . GLN A 1 265 ? -9.423 12.834 14.791 1.00 94.06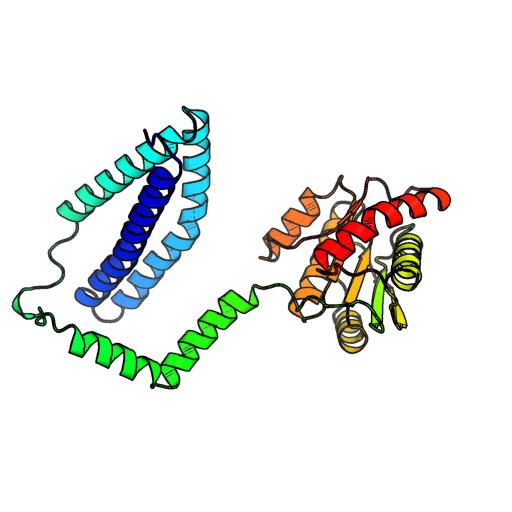 265 GLN A N 1
ATOM 1946 C CA . GLN A 1 265 ? -8.939 14.047 15.449 1.00 94.06 265 GLN A CA 1
ATOM 1947 C C . GLN A 1 265 ? -8.163 13.719 16.746 1.00 94.06 265 GLN A C 1
ATOM 1949 O O . GLN A 1 265 ? -8.597 12.922 17.573 1.00 94.06 265 GLN A O 1
ATOM 1954 N N . HIS A 1 266 ? -7.003 14.350 16.934 1.00 90.69 266 HIS A N 1
ATOM 1955 C CA . HIS A 1 266 ? -6.208 14.257 18.162 1.00 90.69 266 HIS A CA 1
ATOM 1956 C C . HIS A 1 266 ? -6.844 15.059 19.319 1.00 90.69 266 HIS A C 1
ATOM 1958 O O . HIS A 1 266 ? -7.440 16.111 19.063 1.00 90.69 266 HIS A O 1
ATOM 1964 N N . PRO A 1 267 ? -6.682 14.648 20.591 1.00 90.81 267 PRO A N 1
ATOM 1965 C CA . PRO A 1 267 ? -6.115 13.381 21.063 1.00 90.81 267 PRO A CA 1
ATOM 1966 C C . PRO A 1 267 ? -7.141 12.244 21.054 1.00 90.81 267 PRO A C 1
ATOM 1968 O O . PRO A 1 267 ? -8.340 12.480 20.888 1.00 90.81 267 PRO A O 1
ATOM 1971 N N . VAL A 1 268 ? -6.659 11.015 21.247 1.00 88.62 268 VAL A N 1
ATOM 1972 C CA . VAL A 1 268 ? -7.495 9.820 21.460 1.00 88.62 268 VAL A CA 1
ATOM 1973 C C . VAL A 1 268 ? -7.198 9.188 22.819 1.00 88.62 268 VAL A C 1
ATOM 1975 O O . VAL A 1 268 ? -8.117 8.888 23.577 1.00 88.62 268 VAL A O 1
ATOM 1978 N N . ALA A 1 269 ? -5.922 9.045 23.175 1.00 85.75 269 ALA A N 1
ATOM 1979 C CA . ALA A 1 269 ? -5.495 8.356 24.389 1.00 85.75 269 ALA A CA 1
ATOM 1980 C C . ALA A 1 269 ? -5.836 9.116 25.683 1.00 85.75 269 ALA A C 1
ATOM 1982 O O . ALA A 1 269 ? -5.847 8.527 26.755 1.00 85.75 269 ALA A O 1
ATOM 1983 N N . SER A 1 270 ? -6.097 10.421 25.612 1.00 87.12 270 SER A N 1
ATOM 1984 C CA . SER A 1 270 ? -6.430 11.240 26.786 1.00 87.12 270 SER A CA 1
ATOM 1985 C C . SER A 1 270 ? -7.903 11.648 26.857 1.00 87.12 270 SER A C 1
ATOM 1987 O O . SER A 1 270 ? -8.235 12.533 27.639 1.00 87.12 270 SER A O 1
ATOM 1989 N N . LEU A 1 271 ? -8.763 11.094 25.997 1.00 88.44 271 LEU A N 1
ATOM 1990 C CA . LEU A 1 271 ? -10.196 11.394 26.007 1.00 88.44 271 LEU A CA 1
ATOM 1991 C C . LEU A 1 271 ? -10.932 10.603 27.091 1.00 88.44 271 LEU A C 1
ATOM 1993 O O . LEU A 1 271 ? -10.544 9.485 27.428 1.00 88.44 271 LEU A O 1
ATOM 1997 N N . ASP A 1 272 ? -12.042 11.162 27.566 1.00 85.75 272 ASP A N 1
ATOM 1998 C CA . ASP A 1 272 ? -13.012 10.422 28.369 1.00 85.75 272 ASP A CA 1
ATOM 1999 C C . ASP A 1 272 ? -13.789 9.430 27.492 1.00 85.75 272 ASP A C 1
ATOM 2001 O O . ASP A 1 272 ? -13.997 9.672 26.299 1.00 85.75 272 ASP A O 1
ATOM 2005 N N . ALA A 1 273 ? -14.265 8.335 28.093 1.00 79.25 273 ALA A N 1
ATOM 2006 C CA . ALA A 1 273 ? -14.957 7.254 27.386 1.00 79.25 273 ALA A CA 1
ATOM 2007 C C . ALA A 1 273 ? -16.148 7.742 26.537 1.00 79.25 273 ALA A C 1
ATOM 2009 O O . ALA A 1 273 ? -16.338 7.274 25.418 1.00 79.25 273 ALA A O 1
ATOM 2010 N N . GLU A 1 274 ? -16.892 8.742 27.021 1.00 79.62 274 GLU A N 1
ATOM 2011 C CA . GLU A 1 274 ? -18.040 9.335 26.315 1.00 79.62 274 GLU A CA 1
ATOM 2012 C C . GLU A 1 274 ? -17.651 9.965 24.964 1.00 79.62 274 GLU A C 1
ATOM 2014 O O . GLU A 1 274 ? -18.424 9.948 24.009 1.00 79.62 274 GLU A O 1
ATOM 2019 N N . HIS A 1 275 ? -16.418 10.464 24.842 1.00 88.06 275 HIS A N 1
ATOM 2020 C CA . HIS A 1 275 ? -15.929 11.125 23.632 1.00 88.06 275 HIS A CA 1
ATOM 2021 C C . HIS A 1 275 ? -15.259 10.163 22.638 1.00 88.06 275 HIS A C 1
ATOM 2023 O O . HIS A 1 275 ? -15.006 10.547 21.493 1.00 88.06 275 HIS A O 1
ATOM 2029 N N . ILE A 1 276 ? -14.982 8.915 23.037 1.00 91.62 276 ILE A N 1
ATOM 2030 C CA . ILE A 1 276 ? -14.388 7.898 22.154 1.00 91.62 276 ILE A CA 1
ATOM 2031 C C . ILE A 1 276 ? -15.368 7.452 21.077 1.00 91.62 276 ILE A C 1
ATOM 2033 O O . ILE A 1 276 ? -14.965 7.277 19.927 1.00 91.62 276 ILE A O 1
ATOM 2037 N N . ARG A 1 277 ? -16.660 7.397 21.400 1.00 91.56 277 ARG A N 1
ATOM 2038 C CA . ARG A 1 277 ? -17.722 7.134 20.428 1.00 91.56 277 ARG A CA 1
ATOM 2039 C C . ARG A 1 277 ? -17.656 8.086 19.227 1.00 91.56 277 ARG A C 1
ATOM 2041 O O . ARG A 1 277 ? -17.628 7.644 18.085 1.00 91.56 277 ARG A O 1
ATOM 2048 N N . GLY A 1 278 ? -17.469 9.384 19.478 1.00 90.81 278 GLY A N 1
ATOM 2049 C CA . GLY A 1 278 ? -17.306 10.377 18.411 1.00 90.81 278 GLY A CA 1
ATOM 2050 C C . GLY A 1 278 ? -16.031 10.204 17.570 1.00 90.81 278 GLY A C 1
ATOM 2051 O O . GLY A 1 278 ? -15.954 10.725 16.458 1.00 90.81 278 GLY A O 1
ATOM 2052 N N . ARG A 1 279 ? -15.013 9.482 18.065 1.00 93.50 279 ARG A N 1
ATOM 2053 C CA . ARG A 1 279 ? -13.835 9.078 17.274 1.00 93.50 279 ARG A CA 1
ATOM 2054 C C . ARG A 1 279 ? -14.125 7.850 16.421 1.00 93.50 279 ARG A C 1
ATOM 2056 O O . ARG A 1 279 ? -13.661 7.815 15.284 1.00 93.50 279 ARG A O 1
ATOM 2063 N N . ALA A 1 280 ? -14.901 6.895 16.931 1.00 93.69 280 ALA A N 1
ATOM 2064 C CA . ALA A 1 280 ? -15.382 5.760 16.148 1.00 93.69 280 ALA A CA 1
ATOM 2065 C C . ALA A 1 280 ? -16.246 6.237 14.968 1.00 93.69 280 ALA A C 1
ATOM 2067 O O . ALA A 1 280 ? -15.958 5.875 13.829 1.00 93.69 280 ALA A O 1
ATOM 2068 N N . ASP A 1 281 ? -17.179 7.167 15.206 1.00 92.56 281 ASP A N 1
ATOM 2069 C CA . ASP A 1 281 ? -18.042 7.738 14.160 1.00 92.56 281 ASP A CA 1
ATOM 2070 C C . ASP A 1 281 ? -17.233 8.449 13.046 1.00 92.56 281 ASP A C 1
ATOM 2072 O O . ASP A 1 281 ? -17.633 8.461 11.883 1.00 92.56 281 ASP A O 1
ATOM 2076 N N . GLN A 1 282 ? -16.062 9.021 13.373 1.00 92.88 282 GLN A N 1
ATOM 2077 C CA . GLN A 1 282 ? -15.122 9.574 12.380 1.00 92.88 282 GLN A CA 1
ATOM 2078 C C . GLN A 1 282 ? -14.342 8.483 11.636 1.00 92.88 282 GLN A C 1
ATOM 2080 O O . GLN A 1 282 ? -14.011 8.650 10.462 1.00 92.88 282 GLN A O 1
ATOM 2085 N N . ALA A 1 283 ? -13.998 7.396 12.327 1.00 94.94 283 ALA A N 1
ATOM 2086 C CA . ALA A 1 283 ? -13.138 6.346 11.804 1.00 94.94 283 ALA A CA 1
ATOM 2087 C C . ALA A 1 283 ? -13.865 5.413 10.831 1.00 94.94 283 ALA A C 1
ATOM 2089 O O . ALA A 1 283 ? -13.288 5.058 9.804 1.00 94.94 283 ALA A O 1
ATOM 2090 N N . VAL A 1 284 ? -15.110 5.027 11.131 1.00 94.88 284 VAL A N 1
ATOM 2091 C CA . VAL A 1 284 ? -15.864 4.010 10.376 1.00 94.88 284 VAL A CA 1
ATOM 2092 C C . VAL A 1 284 ? -15.999 4.354 8.883 1.00 94.88 284 VAL A C 1
ATOM 2094 O O . VAL A 1 284 ? -15.626 3.511 8.065 1.00 94.88 284 VAL A O 1
ATOM 2097 N N . PRO A 1 285 ? -16.430 5.566 8.469 1.00 93.50 285 PRO A N 1
ATOM 2098 C CA . PRO A 1 285 ? -16.575 5.884 7.045 1.00 93.50 285 PRO A CA 1
ATOM 2099 C C . PRO A 1 285 ? -15.253 5.788 6.273 1.00 93.50 285 PRO A C 1
ATOM 2101 O O . PRO A 1 285 ? -15.212 5.296 5.145 1.00 93.50 285 PRO A O 1
ATOM 2104 N N . GLU A 1 286 ? -14.155 6.227 6.889 1.00 94.06 286 GLU A N 1
ATOM 2105 C CA . GLU A 1 286 ? -12.832 6.190 6.268 1.00 94.06 286 GLU A CA 1
ATOM 2106 C C . GLU A 1 286 ? -12.255 4.769 6.250 1.00 94.06 286 GLU A C 1
ATOM 2108 O O . GLU A 1 286 ? -11.637 4.367 5.263 1.00 94.06 286 GLU A O 1
ATOM 2113 N N . ALA A 1 287 ? -12.508 3.976 7.296 1.00 94.88 287 ALA A N 1
ATOM 2114 C CA . ALA A 1 287 ? -12.164 2.559 7.341 1.00 94.88 287 ALA A CA 1
ATOM 2115 C C . ALA A 1 287 ? -12.843 1.794 6.195 1.00 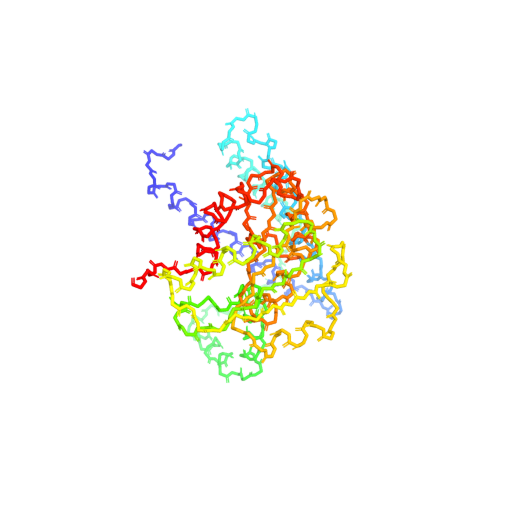94.88 287 ALA A C 1
ATOM 2117 O O . ALA A 1 287 ? -12.177 1.066 5.462 1.00 94.88 287 ALA A O 1
ATOM 2118 N N . LEU A 1 288 ? -14.139 2.024 5.972 1.00 93.88 288 LEU A N 1
ATOM 2119 C CA . LEU A 1 288 ? -14.897 1.419 4.873 1.00 93.88 288 LEU A CA 1
ATOM 2120 C C . LEU A 1 288 ? -14.381 1.867 3.505 1.00 93.88 288 LEU A C 1
ATOM 2122 O O . LEU A 1 288 ? -14.205 1.036 2.613 1.00 93.88 288 LEU A O 1
ATOM 2126 N N . ARG A 1 289 ? -14.047 3.156 3.352 1.00 92.94 289 ARG A N 1
ATOM 2127 C CA . ARG A 1 289 ? -13.427 3.690 2.130 1.00 92.94 289 ARG A CA 1
ATOM 2128 C C . ARG A 1 289 ? -12.094 3.001 1.821 1.00 92.94 289 ARG A C 1
ATOM 2130 O O . ARG A 1 289 ? -11.818 2.709 0.659 1.00 92.94 289 ARG A O 1
ATOM 2137 N N . ILE A 1 290 ? -11.269 2.743 2.838 1.00 92.12 290 ILE A N 1
ATOM 2138 C CA . ILE A 1 290 ? -9.985 2.029 2.708 1.00 92.12 290 ILE A CA 1
ATOM 2139 C C . ILE A 1 290 ? -10.202 0.539 2.408 1.00 92.12 290 ILE A C 1
ATOM 2141 O O . ILE A 1 290 ? -9.446 -0.056 1.634 1.00 92.12 290 ILE A O 1
ATOM 2145 N N . LEU A 1 291 ? -11.233 -0.070 2.991 1.00 91.62 291 LEU A N 1
ATOM 2146 C CA . LEU A 1 291 ? -11.625 -1.452 2.719 1.00 91.62 291 LEU A CA 1
ATOM 2147 C C . LEU A 1 291 ? -12.364 -1.612 1.382 1.00 91.62 291 LEU A C 1
ATOM 2149 O O . LEU A 1 291 ? -12.528 -2.736 0.929 1.00 91.62 291 LEU A O 1
ATOM 2153 N N . GLY A 1 292 ? -12.753 -0.522 0.714 1.00 89.06 292 GLY A N 1
ATOM 2154 C CA . GLY A 1 292 ? -13.460 -0.559 -0.569 1.00 89.06 292 GLY A CA 1
ATOM 2155 C C . GLY A 1 292 ? -14.922 -1.008 -0.472 1.00 89.06 292 GLY A C 1
ATOM 2156 O O . GLY A 1 292 ? -15.511 -1.366 -1.490 1.00 89.06 292 GLY A O 1
ATOM 2157 N N . VAL A 1 293 ? -15.507 -0.981 0.727 1.00 85.75 293 VAL A N 1
ATOM 2158 C CA . VAL A 1 293 ? -16.879 -1.432 0.990 1.00 85.75 293 VAL A CA 1
ATOM 2159 C C . VAL A 1 293 ? -17.839 -0.265 0.767 1.00 85.75 293 VAL A C 1
ATOM 2161 O O . VAL A 1 293 ? -17.646 0.817 1.319 1.00 85.75 293 VAL A O 1
ATOM 2164 N N . THR A 1 294 ? -18.859 -0.473 -0.066 1.00 68.19 294 THR A N 1
ATOM 2165 C CA . THR A 1 294 ? -19.828 0.573 -0.459 1.00 68.19 294 THR A CA 1
ATOM 2166 C C . THR A 1 294 ? -21.281 0.235 -0.130 1.00 68.19 294 THR A C 1
ATOM 2168 O O . THR A 1 294 ? -22.132 1.115 -0.226 1.00 68.19 294 THR A O 1
ATOM 2171 N N . GLU A 1 295 ? -21.567 -1.000 0.287 1.00 58.59 295 GLU A N 1
ATOM 2172 C CA . GLU A 1 295 ? -22.917 -1.454 0.627 1.00 58.59 295 GLU A CA 1
ATOM 2173 C C . GLU A 1 295 ? -23.101 -1.504 2.149 1.00 58.59 295 GLU A C 1
ATOM 2175 O O . GLU A 1 295 ? -22.297 -2.104 2.863 1.00 58.59 295 GLU A O 1
ATOM 2180 N N . THR A 1 296 ? -24.159 -0.855 2.631 1.00 59.62 296 THR A N 1
ATOM 2181 C CA . THR A 1 296 ? -24.745 -1.072 3.962 1.00 59.62 296 THR A CA 1
ATOM 2182 C C . THR A 1 296 ? -25.755 -2.213 3.866 1.00 59.62 296 THR A C 1
ATOM 2184 O O . THR A 1 296 ? -26.413 -2.335 2.829 1.00 59.62 296 THR A O 1
ATOM 2187 N N . VAL A 1 297 ? -25.884 -3.026 4.917 1.00 52.69 297 VAL A N 1
ATOM 2188 C CA . VAL A 1 297 ? -26.880 -4.119 4.978 1.00 52.69 297 VAL A CA 1
ATOM 2189 C C . VAL A 1 297 ? -28.309 -3.573 4.974 1.00 52.69 297 VAL A C 1
ATOM 2191 O O . VAL A 1 297 ? -28.543 -2.505 5.585 1.00 52.69 297 VAL A O 1
#

Organism: NCBI:txid3079935

Radius of gyration: 26.33 Å; chains: 1; bounding box: 58×52×72 Å

pLDDT: mean 88.64, std 7.86, range [52.69, 98.31]

Foldseek 3Di:
DPPDPVVVVVVVVVVVVVVVVVVVVQLVLLVLAPDDPVSVVSVVVVVVCVVCVVVVLVVVVVVQCVPPHPVSVVVVVVVVVVVVVVCCVVPPDDSADPVRDDPDDPVVVVVVVVVLCVPVVSVVVVVVVVCVVVLLDFFDFDQAQAAFEEEEEEQPFACSVLLSVLLVVCCCVWGHHNHYHYHYAPHLQAARDPVSLVVDLVGGQAYEYDDAQDLRNLLRLLVNQVSCRSSNHHYERYYAPVRVVSSLVSCVVVVNNVDDYAYFHDDRRPDDSVCSSVRSVRRNVSSCVSSVYDDID